Protein AF-A0A1D3DY23-F1 (afdb_monomer)

Radius of gyration: 21.34 Å; Cα contacts (8 Å, |Δi|>4): 358; chains: 1; bounding box: 50×42×58 Å

Sequence (241 aa):
MVPQDAPLAVELLPEDGAVVVSHAVRGGGRIYVASDESVLFAASGAPPHEAIEVFRSGRRTPPGQFRPRGGRAAATTAEELFALESLPRLEERLRALAVSMGHRKELMTARRGDQLIHLGDFETWHDVVPADGGYAVRVTDRGRTRVLGTATRVEDAARLFVVACDVPLHTDGLSEAGLRARIPAGVDVAESDGGVFVIEWTDGQQHHVTVQGDYRAYPFAASIGRSLDAMLSTRPGRRRR

Structure (mmCIF, N/CA/C/O backbone):
data_AF-A0A1D3DY23-F1
#
_entry.id   AF-A0A1D3DY23-F1
#
loop_
_atom_site.group_PDB
_atom_site.id
_atom_site.type_symbol
_atom_site.label_atom_id
_atom_site.label_alt_id
_atom_site.label_comp_id
_atom_site.label_asym_id
_atom_site.label_entity_id
_atom_site.label_seq_id
_atom_site.pdbx_PDB_ins_code
_atom_site.Cartn_x
_atom_site.Cartn_y
_atom_site.Cartn_z
_atom_site.occupancy
_atom_site.B_iso_or_equiv
_atom_site.auth_seq_id
_atom_site.auth_comp_id
_atom_site.auth_asym_id
_atom_site.auth_atom_id
_atom_site.pdbx_PDB_model_num
ATOM 1 N N . MET A 1 1 ? 18.899 12.690 -4.518 1.00 47.50 1 MET A N 1
ATOM 2 C CA . MET A 1 1 ? 17.749 13.032 -5.381 1.00 47.50 1 MET A CA 1
ATOM 3 C C . MET A 1 1 ? 18.247 12.974 -6.814 1.00 47.50 1 MET A C 1
ATOM 5 O O . MET A 1 1 ? 19.180 13.699 -7.123 1.00 47.50 1 MET A O 1
ATOM 9 N N . VAL A 1 2 ? 17.737 12.048 -7.624 1.00 47.75 2 VAL A N 1
ATOM 10 C CA . VAL A 1 2 ? 18.172 11.878 -9.019 1.00 47.75 2 VAL A CA 1
ATOM 11 C C . VAL A 1 2 ? 17.444 12.913 -9.896 1.00 47.75 2 VAL A C 1
ATOM 13 O O . VAL A 1 2 ? 16.240 13.098 -9.692 1.00 47.75 2 VAL A O 1
ATOM 16 N N . PRO A 1 3 ? 18.132 13.633 -10.803 1.00 52.69 3 PRO A N 1
ATOM 17 C CA . PRO A 1 3 ? 17.491 14.555 -11.742 1.00 52.69 3 PRO A CA 1
ATOM 18 C C . PRO A 1 3 ? 16.466 13.831 -12.623 1.00 52.69 3 PRO A C 1
ATOM 20 O O . PRO A 1 3 ? 16.697 12.697 -13.030 1.00 52.69 3 PRO A O 1
ATOM 23 N N . GLN A 1 4 ? 15.342 14.491 -12.912 1.00 52.97 4 GLN A N 1
ATOM 24 C CA . GLN A 1 4 ? 14.235 13.936 -13.707 1.00 52.97 4 GLN A CA 1
ATOM 25 C C . GLN A 1 4 ? 14.631 13.639 -15.164 1.00 52.97 4 GLN A C 1
ATOM 27 O O . GLN A 1 4 ? 14.019 12.785 -15.793 1.00 52.97 4 GLN A O 1
ATOM 32 N N . ASP A 1 5 ? 15.704 14.278 -15.631 1.00 59.56 5 ASP A N 1
ATOM 33 C CA . ASP A 1 5 ? 16.233 14.177 -16.992 1.00 59.56 5 ASP A CA 1
ATOM 34 C C . ASP A 1 5 ? 17.614 13.514 -17.004 1.00 59.56 5 ASP A C 1
ATOM 36 O O . ASP A 1 5 ? 18.492 13.871 -17.792 1.00 59.56 5 ASP A O 1
ATOM 40 N N . ALA A 1 6 ? 17.864 12.596 -16.066 1.00 64.56 6 ALA A N 1
ATOM 41 C CA . ALA A 1 6 ? 19.105 11.844 -16.103 1.00 64.56 6 ALA A CA 1
ATOM 42 C C . ALA A 1 6 ? 19.220 11.133 -17.465 1.00 64.56 6 ALA A C 1
ATOM 44 O O . ALA A 1 6 ? 18.254 10.508 -17.913 1.00 64.56 6 ALA A O 1
ATOM 45 N N . PRO A 1 7 ? 20.375 11.245 -18.138 1.00 78.00 7 PRO A N 1
ATOM 46 C CA . PRO A 1 7 ? 20.507 10.795 -19.510 1.00 78.00 7 PRO A CA 1
ATOM 47 C C . PRO A 1 7 ? 20.237 9.293 -19.606 1.00 78.00 7 PRO A C 1
ATOM 49 O O . PRO A 1 7 ? 20.765 8.489 -18.830 1.00 78.00 7 PRO A O 1
ATOM 52 N N . LEU A 1 8 ? 19.403 8.925 -20.574 1.00 85.44 8 LEU A N 1
ATOM 53 C CA . LEU A 1 8 ? 19.252 7.541 -20.989 1.00 85.44 8 LEU A CA 1
ATOM 54 C C . LEU A 1 8 ? 20.425 7.193 -21.900 1.00 85.44 8 LEU A C 1
ATOM 56 O O . LEU A 1 8 ? 20.719 7.919 -22.850 1.00 85.44 8 LEU A O 1
ATOM 60 N N . ALA A 1 9 ? 21.089 6.082 -21.611 1.00 89.25 9 ALA A N 1
ATOM 61 C CA . ALA A 1 9 ? 22.054 5.492 -22.522 1.00 89.25 9 ALA A CA 1
ATOM 62 C C . ALA A 1 9 ? 21.341 4.441 -23.374 1.00 89.25 9 ALA A C 1
ATOM 64 O O . ALA A 1 9 ? 20.611 3.600 -22.844 1.00 89.25 9 ALA A O 1
ATOM 65 N N . VAL A 1 10 ? 21.555 4.506 -24.687 1.00 92.69 10 VAL A N 1
ATOM 66 C CA . VAL A 1 10 ? 21.017 3.551 -25.658 1.00 92.69 10 VAL A CA 1
ATOM 67 C C . VAL A 1 10 ? 22.183 2.800 -26.288 1.00 92.69 10 VAL A C 1
ATOM 69 O O . VAL A 1 10 ? 23.108 3.420 -26.807 1.00 92.69 10 VAL A O 1
ATOM 72 N N . GLU A 1 11 ? 22.132 1.475 -26.240 1.00 95.12 11 GLU A N 1
ATOM 73 C CA . GLU A 1 11 ? 23.124 0.571 -26.820 1.00 95.12 11 GLU A CA 1
ATOM 74 C C . GLU A 1 11 ? 22.442 -0.345 -27.841 1.00 95.12 11 GLU A C 1
ATOM 76 O O . GLU A 1 11 ? 21.356 -0.871 -27.588 1.00 95.12 11 GLU A O 1
ATOM 81 N N . LEU A 1 12 ? 23.062 -0.521 -29.009 1.00 94.94 12 LEU A N 1
ATOM 82 C CA . LEU A 1 12 ? 22.572 -1.443 -30.031 1.00 94.94 12 LEU A CA 1
ATOM 83 C C . LEU A 1 12 ? 23.079 -2.857 -29.742 1.00 94.94 12 LEU A C 1
ATOM 85 O O . LEU A 1 12 ? 24.263 -3.043 -29.473 1.00 94.94 12 LEU A O 1
ATOM 89 N N . LEU A 1 13 ? 22.202 -3.848 -29.889 1.00 94.19 13 LEU A N 1
ATOM 90 C CA . LEU A 1 13 ? 22.534 -5.269 -29.830 1.00 94.19 13 LEU A CA 1
ATOM 91 C C . LEU A 1 13 ? 22.308 -5.893 -31.215 1.00 94.19 13 LEU A C 1
ATOM 93 O O . LEU A 1 13 ? 21.250 -6.477 -31.468 1.00 94.19 13 LEU A O 1
ATOM 97 N N . PRO A 1 14 ? 23.264 -5.738 -32.148 1.00 91.25 14 PRO A N 1
ATOM 98 C CA . PRO A 1 14 ? 23.083 -6.164 -33.534 1.00 91.25 14 PRO A CA 1
ATOM 99 C C . PRO A 1 14 ? 22.906 -7.680 -33.672 1.00 91.25 14 PRO A C 1
ATOM 101 O O . PRO A 1 14 ? 22.124 -8.116 -34.510 1.00 91.25 14 PRO A O 1
ATOM 104 N N . GLU A 1 15 ? 23.568 -8.475 -32.827 1.00 93.25 15 GLU A N 1
ATOM 105 C CA . GLU A 1 15 ? 23.424 -9.940 -32.809 1.00 93.25 15 GLU A CA 1
ATOM 106 C C . GLU A 1 15 ? 22.010 -10.394 -32.419 1.00 93.25 15 GLU A C 1
ATOM 108 O O . GLU A 1 15 ? 21.567 -11.466 -32.822 1.00 93.25 15 GLU A O 1
ATOM 113 N N . ASP A 1 16 ? 21.293 -9.562 -31.664 1.00 93.06 16 ASP A N 1
ATOM 114 C CA . ASP A 1 16 ? 19.975 -9.866 -31.108 1.00 93.06 16 ASP A CA 1
ATOM 115 C C . ASP A 1 16 ? 18.834 -9.139 -31.832 1.00 93.06 16 ASP A C 1
ATOM 117 O O . ASP A 1 16 ? 17.667 -9.309 -31.475 1.00 93.06 16 ASP A O 1
ATOM 121 N N . GLY A 1 17 ? 19.154 -8.291 -32.818 1.00 92.69 17 GLY A N 1
ATOM 122 C CA . GLY A 1 17 ? 18.174 -7.409 -33.456 1.00 92.69 17 GLY A CA 1
ATOM 123 C C . GLY A 1 17 ? 17.432 -6.540 -32.435 1.00 92.69 17 GLY A C 1
ATOM 124 O O . GLY A 1 17 ? 16.215 -6.373 -32.535 1.00 92.69 17 GLY A O 1
ATOM 125 N N . ALA A 1 18 ? 18.149 -6.048 -31.422 1.00 95.75 18 ALA A N 1
ATOM 126 C CA . ALA A 1 18 ? 17.568 -5.409 -30.248 1.00 95.75 18 ALA A CA 1
ATOM 127 C C . ALA A 1 18 ? 18.303 -4.121 -29.856 1.00 95.75 18 ALA A C 1
ATOM 129 O O . ALA A 1 18 ? 19.395 -3.815 -30.342 1.00 95.75 18 ALA A O 1
ATOM 130 N N . VAL A 1 19 ? 17.700 -3.368 -28.940 1.00 96.31 19 VAL A N 1
ATOM 131 C CA . VAL A 1 19 ? 18.319 -2.213 -28.282 1.00 96.31 19 VAL A CA 1
ATOM 132 C C . VAL A 1 19 ? 18.204 -2.340 -26.769 1.00 96.31 19 VAL A C 1
ATOM 134 O O . VAL A 1 19 ? 17.214 -2.863 -26.254 1.00 96.31 19 VAL A O 1
ATOM 137 N N . VAL A 1 20 ? 19.201 -1.835 -26.048 1.00 96.25 20 VAL A N 1
ATOM 138 C CA . VAL A 1 20 ? 19.153 -1.678 -24.592 1.00 96.25 20 VAL A CA 1
ATOM 139 C C . VAL A 1 20 ? 19.043 -0.207 -24.266 1.00 96.25 20 VAL A C 1
ATOM 141 O O . VAL A 1 20 ? 19.889 0.592 -24.655 1.00 96.25 20 VAL A O 1
ATOM 144 N N . VAL A 1 21 ? 18.022 0.144 -23.499 1.00 94.25 21 VAL A N 1
ATOM 145 C CA . VAL A 1 21 ? 17.877 1.462 -22.892 1.00 94.25 21 VAL A CA 1
ATOM 146 C C . VAL A 1 21 ? 18.209 1.324 -21.416 1.00 94.25 21 VAL A C 1
ATOM 148 O O . VAL A 1 21 ? 17.590 0.542 -20.698 1.00 94.25 21 VAL A O 1
ATOM 151 N N . SER A 1 22 ? 19.200 2.066 -20.945 1.00 91.94 22 SER A N 1
ATOM 152 C CA . SER A 1 22 ? 19.621 2.048 -19.548 1.00 91.94 22 SER A CA 1
ATOM 153 C C . SER A 1 22 ? 19.556 3.441 -18.949 1.00 91.94 22 SER A C 1
ATOM 155 O O . SER A 1 22 ? 19.842 4.446 -19.601 1.00 91.94 22 SER A O 1
ATOM 157 N N . HIS A 1 23 ? 19.156 3.503 -17.686 1.00 83.06 23 HIS A N 1
ATOM 158 C CA . HIS A 1 23 ? 19.127 4.759 -16.958 1.00 83.06 23 HIS A CA 1
ATOM 159 C C . HIS A 1 23 ? 20.496 4.971 -16.303 1.00 83.06 23 HIS A C 1
ATOM 161 O O . HIS A 1 23 ? 20.892 4.178 -15.447 1.00 83.06 23 HIS A O 1
ATOM 167 N N . ALA A 1 24 ? 21.224 6.029 -16.681 1.00 75.94 24 ALA A N 1
ATOM 168 C CA . ALA A 1 24 ? 22.610 6.266 -16.253 1.00 75.94 24 ALA A CA 1
ATOM 169 C C . ALA A 1 24 ? 22.718 6.799 -14.807 1.00 75.94 24 ALA A C 1
ATOM 171 O O . ALA A 1 24 ? 23.374 7.802 -14.528 1.00 75.94 24 ALA A O 1
ATOM 172 N N . VAL A 1 25 ? 22.028 6.153 -13.865 1.00 78.50 25 VAL A N 1
ATOM 173 C CA . VAL A 1 25 ? 22.008 6.516 -12.444 1.00 78.50 25 VAL A CA 1
ATOM 174 C C . VAL A 1 25 ? 22.151 5.268 -11.593 1.00 78.50 25 VAL A C 1
ATOM 176 O O . VAL A 1 25 ? 21.740 4.175 -11.979 1.00 78.50 25 VAL A O 1
ATOM 179 N N . ARG A 1 26 ? 22.709 5.425 -10.392 1.00 73.56 26 ARG A N 1
ATOM 180 C CA . ARG A 1 26 ? 22.781 4.332 -9.422 1.00 73.56 26 ARG A CA 1
ATOM 181 C C . ARG A 1 26 ? 21.365 3.844 -9.091 1.00 73.56 26 ARG A C 1
ATOM 183 O O . ARG A 1 26 ? 20.541 4.641 -8.654 1.00 73.56 26 ARG A O 1
ATOM 190 N N . GLY A 1 27 ? 21.112 2.549 -9.287 1.00 80.19 27 GLY A N 1
ATOM 191 C CA . GLY A 1 27 ? 19.781 1.943 -9.136 1.00 80.19 27 GLY A CA 1
ATOM 192 C C . GLY A 1 27 ? 18.928 1.952 -10.413 1.00 80.19 27 GLY A C 1
ATOM 193 O O . GLY A 1 27 ? 17.829 1.414 -10.418 1.00 80.19 27 GLY A O 1
ATOM 194 N N . GLY A 1 28 ? 19.422 2.531 -11.511 1.00 80.94 28 GLY A N 1
ATOM 195 C CA . GLY A 1 28 ? 18.754 2.502 -12.808 1.00 80.94 28 GLY A CA 1
ATOM 196 C C . GLY A 1 28 ? 18.773 1.106 -13.431 1.00 80.94 28 GLY A C 1
ATOM 197 O O . GLY A 1 28 ? 19.837 0.506 -13.582 1.00 80.94 28 GLY A O 1
ATOM 198 N N . GLY A 1 29 ? 17.596 0.579 -13.772 1.00 89.56 29 GLY A N 1
ATOM 199 C CA . GLY A 1 29 ? 17.462 -0.673 -14.517 1.00 89.56 29 GLY A CA 1
ATOM 200 C C . GLY A 1 29 ? 17.814 -0.531 -16.002 1.00 89.56 29 GLY A C 1
ATOM 201 O O . GLY A 1 29 ? 18.144 0.553 -16.496 1.00 89.56 29 GLY A O 1
ATOM 202 N N . ARG A 1 30 ? 17.722 -1.652 -16.718 1.00 93.81 30 ARG A N 1
ATOM 203 C CA . ARG A 1 30 ? 17.867 -1.746 -18.174 1.00 93.81 30 ARG A CA 1
ATOM 204 C C . ARG A 1 30 ? 16.576 -2.267 -18.786 1.00 93.81 30 ARG A C 1
ATOM 206 O O . ARG A 1 30 ? 15.895 -3.102 -18.196 1.00 93.81 30 ARG A O 1
ATOM 213 N N . ILE A 1 31 ? 16.264 -1.789 -19.976 1.00 95.88 31 ILE A N 1
ATOM 214 C CA . ILE A 1 31 ? 15.131 -2.221 -20.781 1.00 95.88 31 ILE A CA 1
ATOM 215 C C . ILE A 1 31 ? 15.697 -2.736 -22.098 1.00 95.88 31 ILE A C 1
ATOM 217 O O . ILE A 1 31 ? 16.292 -1.970 -22.847 1.00 95.88 31 ILE A O 1
ATOM 221 N N . TYR A 1 32 ? 15.523 -4.024 -22.366 1.00 96.50 32 TYR A N 1
ATOM 222 C CA . TYR A 1 32 ? 15.883 -4.652 -23.633 1.00 96.50 32 TYR A CA 1
ATOM 223 C C . TYR A 1 32 ? 14.642 -4.676 -24.515 1.00 96.50 32 TYR A C 1
ATOM 225 O O . TYR A 1 32 ? 13.613 -5.199 -24.089 1.00 96.50 32 TYR A O 1
ATOM 233 N N . VAL A 1 33 ? 14.730 -4.121 -25.719 1.00 96.44 33 VAL A N 1
ATOM 234 C CA . VAL A 1 33 ? 13.623 -4.036 -26.678 1.00 96.44 33 VAL A CA 1
ATOM 235 C C . VAL A 1 33 ? 14.027 -4.774 -27.945 1.00 96.44 33 VAL A C 1
ATOM 237 O O . VAL A 1 33 ? 15.029 -4.431 -28.571 1.00 96.44 33 VAL A O 1
ATOM 240 N N . ALA A 1 34 ? 13.266 -5.801 -28.299 1.00 95.75 34 ALA A N 1
ATOM 241 C CA . ALA A 1 34 ? 13.455 -6.563 -29.525 1.00 95.75 34 ALA A CA 1
ATOM 242 C C . ALA A 1 34 ? 12.812 -5.872 -30.735 1.00 95.75 34 ALA A C 1
ATOM 244 O O . ALA A 1 34 ? 11.976 -4.981 -30.591 1.00 95.75 34 ALA A O 1
ATOM 245 N N . SER A 1 35 ? 13.155 -6.335 -31.936 1.00 94.38 35 SER A N 1
ATOM 246 C CA . SER A 1 35 ? 12.541 -5.889 -33.193 1.00 94.38 35 SER A CA 1
ATOM 247 C C . SER A 1 35 ? 11.038 -6.177 -33.299 1.00 94.38 35 SER A C 1
ATOM 249 O O . SER A 1 35 ? 10.335 -5.456 -33.998 1.00 94.38 35 SER A O 1
ATOM 251 N N . ASP A 1 36 ? 10.537 -7.192 -32.589 1.00 92.94 36 ASP A N 1
ATOM 252 C CA . ASP A 1 36 ? 9.106 -7.514 -32.464 1.00 92.94 36 ASP A CA 1
ATOM 253 C C . ASP A 1 36 ? 8.391 -6.687 -31.376 1.00 92.94 36 ASP A C 1
ATOM 255 O O . ASP A 1 36 ? 7.276 -7.020 -30.974 1.00 92.94 36 ASP A O 1
ATOM 259 N N . GLU A 1 37 ? 9.054 -5.640 -30.870 1.00 91.88 37 GLU A N 1
ATOM 260 C CA . GLU A 1 37 ? 8.593 -4.742 -29.805 1.00 91.88 37 GLU A CA 1
ATOM 261 C C . GLU A 1 37 ? 8.342 -5.431 -28.455 1.00 91.88 37 GLU A C 1
ATOM 263 O O . GLU A 1 37 ? 7.812 -4.817 -27.524 1.00 91.88 37 GLU A O 1
ATOM 268 N N . SER A 1 38 ? 8.737 -6.698 -28.299 1.00 93.31 38 SER A N 1
ATOM 269 C CA . SER A 1 38 ? 8.720 -7.347 -26.995 1.00 93.31 38 SER A CA 1
ATOM 270 C C . SER A 1 38 ? 9.858 -6.827 -26.116 1.00 93.31 38 SER A C 1
ATOM 272 O O . SER A 1 38 ? 10.959 -6.516 -26.583 1.00 93.31 38 SER A O 1
ATOM 274 N N . VAL A 1 39 ? 9.584 -6.709 -24.817 1.00 96.00 39 VAL A N 1
ATOM 275 C CA . VAL A 1 39 ? 10.470 -6.011 -23.880 1.00 96.00 39 VAL A CA 1
ATOM 276 C C . VAL A 1 39 ? 10.827 -6.887 -22.690 1.00 96.00 39 VAL A C 1
ATOM 278 O O . VAL A 1 39 ? 9.972 -7.572 -22.130 1.00 96.00 39 VAL A O 1
ATOM 281 N N . LEU A 1 40 ? 12.079 -6.815 -22.245 1.00 95.00 40 LEU A N 1
ATOM 282 C CA . LEU A 1 40 ? 12.510 -7.308 -20.939 1.00 95.00 40 LEU A CA 1
ATOM 283 C C . LEU A 1 40 ? 13.007 -6.142 -20.085 1.00 95.00 40 LEU A C 1
ATOM 285 O O . LEU A 1 40 ? 13.905 -5.407 -20.491 1.00 95.00 40 LEU A O 1
ATOM 289 N N . PHE A 1 41 ? 12.482 -6.019 -18.868 1.00 94.38 41 PHE A N 1
ATOM 290 C CA . PHE A 1 41 ? 13.083 -5.175 -17.838 1.00 94.38 41 PHE A CA 1
ATOM 291 C C . PHE A 1 41 ? 14.064 -5.992 -16.994 1.00 94.38 41 PHE A C 1
ATOM 293 O O . PHE A 1 41 ? 13.711 -7.048 -16.468 1.00 94.38 41 PHE A O 1
ATOM 300 N N . ALA A 1 42 ? 15.276 -5.474 -16.823 1.00 92.06 42 ALA A N 1
ATOM 301 C CA . ALA A 1 42 ? 16.285 -6.009 -15.924 1.00 92.06 42 ALA A CA 1
ATOM 302 C C . ALA A 1 42 ? 16.593 -4.982 -14.827 1.00 92.06 42 ALA A C 1
ATOM 304 O O . ALA A 1 42 ? 17.034 -3.864 -15.105 1.00 92.06 42 ALA A O 1
ATOM 305 N N . ALA A 1 43 ? 16.374 -5.366 -13.569 1.00 87.38 43 ALA A N 1
ATOM 306 C CA . ALA A 1 43 ? 16.699 -4.525 -12.421 1.00 87.38 43 ALA A CA 1
ATOM 307 C C . ALA A 1 43 ? 18.204 -4.202 -12.376 1.00 87.38 43 ALA A C 1
ATOM 309 O O . ALA A 1 43 ? 19.031 -4.967 -12.869 1.00 87.38 43 ALA A O 1
ATOM 310 N N . SER A 1 44 ? 18.585 -3.096 -11.731 1.00 85.88 44 SER A N 1
ATOM 311 C CA . SER A 1 44 ? 19.982 -2.629 -11.705 1.00 85.88 44 SER A CA 1
ATOM 312 C C . SER A 1 44 ? 20.972 -3.624 -11.086 1.00 85.88 44 SER A C 1
ATOM 314 O O . SER A 1 44 ? 22.169 -3.538 -11.342 1.00 85.88 44 SER A O 1
ATOM 316 N N . GLY A 1 45 ? 20.482 -4.534 -10.237 1.00 84.88 45 GLY A N 1
ATOM 317 C CA . GLY A 1 45 ? 21.281 -5.593 -9.618 1.00 84.88 45 GLY A CA 1
ATOM 318 C C . GLY A 1 45 ? 21.522 -6.811 -10.513 1.00 84.88 45 GLY A C 1
ATOM 319 O O . GLY A 1 45 ? 22.366 -7.630 -10.169 1.00 84.88 45 GLY A O 1
ATOM 320 N N . ALA A 1 46 ? 20.810 -6.940 -11.638 1.00 87.25 46 ALA A N 1
ATOM 321 C CA . ALA A 1 46 ? 21.006 -8.041 -12.572 1.00 87.25 46 ALA A CA 1
ATOM 322 C C . ALA A 1 46 ? 22.286 -7.816 -13.405 1.00 87.25 46 ALA A C 1
ATOM 324 O O . ALA A 1 46 ? 22.429 -6.748 -14.028 1.00 87.25 46 ALA A O 1
ATOM 325 N N . PRO A 1 47 ? 23.213 -8.792 -13.452 1.00 89.69 47 PRO A N 1
ATOM 326 C CA . PRO A 1 47 ? 24.351 -8.747 -14.357 1.00 89.69 47 PRO A CA 1
ATOM 327 C C . PRO A 1 47 ? 23.886 -8.653 -15.822 1.00 89.69 47 PRO A C 1
ATOM 329 O O . PRO A 1 47 ? 22.958 -9.364 -16.213 1.00 89.69 47 PRO A O 1
ATOM 332 N N . PRO A 1 48 ? 24.520 -7.816 -16.668 1.00 90.00 48 PRO A N 1
ATOM 333 C CA . PRO A 1 48 ? 24.106 -7.655 -18.066 1.00 90.00 48 PRO A CA 1
ATOM 334 C C . PRO A 1 48 ? 24.075 -8.959 -18.873 1.00 90.00 48 PRO A C 1
ATOM 336 O O . PRO A 1 48 ? 23.184 -9.134 -19.700 1.00 90.00 48 PRO A O 1
ATOM 339 N N . HIS A 1 49 ? 25.021 -9.871 -18.619 1.00 92.38 49 HIS A N 1
ATOM 340 C CA . HIS A 1 49 ? 25.116 -11.153 -19.322 1.00 92.38 49 HIS A CA 1
ATOM 341 C C . HIS A 1 49 ? 23.961 -12.109 -18.962 1.00 92.38 49 HIS A C 1
ATOM 343 O O . HIS A 1 49 ? 23.422 -12.777 -19.833 1.00 92.38 49 HIS A O 1
ATOM 349 N N . GLU A 1 50 ? 23.497 -12.116 -17.710 1.00 93.62 50 GLU A N 1
ATOM 350 C CA . GLU A 1 50 ? 22.320 -12.905 -17.321 1.00 93.62 50 GLU A CA 1
ATOM 351 C C . GLU A 1 50 ? 21.035 -12.318 -17.921 1.00 93.62 50 GLU A C 1
ATOM 353 O O . GLU A 1 50 ? 20.160 -13.038 -18.403 1.00 93.62 50 GLU A O 1
ATOM 358 N N . ALA A 1 51 ? 20.916 -10.987 -17.927 1.00 93.00 51 ALA A N 1
ATOM 359 C CA . ALA A 1 51 ? 19.756 -10.309 -18.492 1.00 93.00 51 ALA A CA 1
ATOM 360 C C . ALA A 1 51 ? 19.615 -10.563 -20.002 1.00 93.00 51 ALA A C 1
ATOM 362 O O . ALA A 1 51 ? 18.499 -10.788 -20.476 1.00 93.00 51 ALA A O 1
ATOM 363 N N . ILE A 1 52 ? 20.726 -10.581 -20.751 1.00 94.44 52 ILE A N 1
ATOM 364 C CA . ILE A 1 52 ? 20.688 -10.890 -22.186 1.00 94.44 52 ILE A CA 1
ATOM 365 C C . ILE A 1 52 ? 20.355 -12.364 -22.453 1.00 94.44 52 ILE A C 1
ATOM 367 O O . ILE A 1 52 ? 19.611 -12.653 -23.385 1.00 94.44 52 IL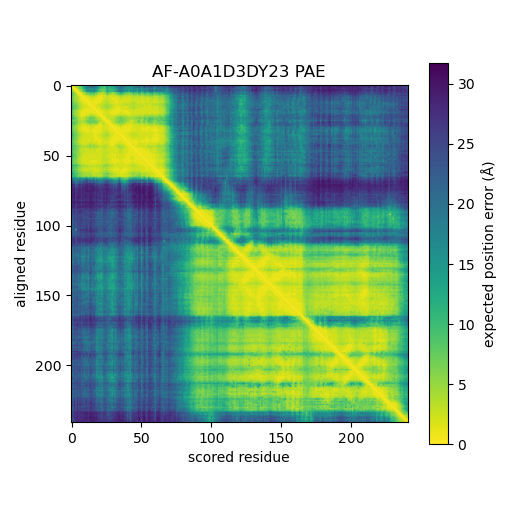E A O 1
ATOM 371 N N . GLU A 1 53 ? 20.801 -13.305 -21.616 1.00 94.19 53 GLU A N 1
ATOM 372 C CA . GLU A 1 53 ? 20.392 -14.713 -21.733 1.00 94.19 53 GLU A CA 1
ATOM 373 C C . GLU A 1 53 ? 18.886 -14.890 -21.500 1.00 94.19 53 GLU A C 1
ATOM 375 O O . GLU A 1 53 ? 18.201 -15.565 -22.274 1.00 94.19 53 GLU A O 1
ATOM 380 N N . VAL A 1 54 ? 18.331 -14.218 -20.486 1.00 91.44 54 VAL A N 1
ATOM 381 C CA . VAL A 1 54 ? 16.879 -14.204 -20.245 1.00 91.44 54 VAL A CA 1
ATOM 382 C C . VAL A 1 54 ? 16.137 -13.592 -21.431 1.00 91.44 54 VAL A C 1
ATOM 384 O O . VAL A 1 54 ? 15.109 -14.127 -21.848 1.00 91.44 54 VAL A O 1
ATOM 387 N N . PHE A 1 55 ? 16.661 -12.513 -22.008 1.00 94.25 55 PHE A N 1
ATOM 388 C CA . PHE A 1 55 ? 16.083 -11.892 -23.196 1.00 94.25 55 PHE A CA 1
ATOM 389 C C . PHE A 1 55 ? 16.064 -12.859 -24.390 1.00 94.25 55 PHE A C 1
ATOM 391 O O . PHE A 1 55 ? 15.009 -13.064 -24.995 1.00 94.25 55 PHE A O 1
ATOM 398 N N . ARG A 1 56 ? 17.193 -13.527 -24.661 1.00 94.62 56 ARG A N 1
ATOM 399 C CA . ARG A 1 56 ? 17.356 -14.534 -25.726 1.00 94.62 56 ARG A CA 1
ATOM 400 C C . ARG A 1 56 ? 16.476 -15.767 -25.525 1.00 94.62 56 ARG A C 1
ATOM 402 O O . ARG A 1 56 ? 16.057 -16.381 -26.500 1.00 94.62 56 ARG A O 1
ATOM 409 N N . SER A 1 57 ? 16.129 -16.102 -24.281 1.00 91.69 57 SER A N 1
ATOM 410 C CA . SER A 1 57 ? 15.219 -17.217 -23.975 1.00 91.69 57 SER A CA 1
ATOM 411 C C . SER A 1 57 ? 13.759 -16.972 -24.390 1.00 91.69 57 SER A C 1
ATOM 413 O O . SER A 1 57 ? 12.924 -17.865 -24.261 1.00 91.69 57 SER A O 1
ATOM 415 N N . GLY A 1 58 ? 13.416 -15.760 -24.843 1.00 89.12 58 GLY A N 1
ATOM 416 C CA . GLY A 1 58 ? 12.050 -15.399 -25.224 1.00 89.12 58 GLY A CA 1
ATOM 417 C C . GLY A 1 58 ? 11.145 -15.040 -24.043 1.00 89.12 58 GLY A C 1
ATOM 418 O O . GLY A 1 58 ? 9.975 -14.721 -24.251 1.00 89.12 58 GLY A O 1
ATOM 419 N N . ARG A 1 59 ? 11.673 -15.014 -22.811 1.00 88.06 59 ARG A N 1
ATOM 420 C CA . ARG A 1 59 ? 10.982 -14.520 -21.607 1.00 88.06 59 ARG A CA 1
ATOM 421 C C . ARG A 1 59 ? 10.854 -12.991 -21.614 1.00 88.06 59 ARG A C 1
ATOM 423 O O . ARG A 1 59 ? 11.407 -12.298 -20.761 1.00 88.06 59 ARG A O 1
ATOM 430 N N . ARG A 1 60 ? 10.131 -12.474 -22.601 1.00 94.06 60 ARG A N 1
ATOM 431 C CA . ARG A 1 60 ? 9.885 -11.051 -22.853 1.00 94.06 60 ARG A CA 1
ATOM 432 C C . ARG A 1 60 ? 8.386 -10.777 -22.742 1.00 94.06 60 ARG A C 1
ATOM 434 O O . ARG A 1 60 ? 7.566 -11.662 -22.978 1.00 94.06 60 ARG A O 1
ATOM 441 N N . THR A 1 61 ? 8.024 -9.548 -22.407 1.00 89.38 61 THR A N 1
ATOM 442 C CA . THR A 1 61 ? 6.638 -9.076 -22.430 1.00 89.38 61 THR A CA 1
ATOM 443 C C . THR A 1 61 ? 6.290 -8.664 -23.864 1.00 89.38 61 THR A C 1
ATOM 445 O O . THR A 1 61 ? 6.922 -7.738 -24.372 1.00 89.38 61 THR A O 1
ATOM 448 N N . PRO A 1 62 ? 5.337 -9.326 -24.547 1.00 90.00 62 PRO A N 1
ATOM 449 C CA . PRO A 1 62 ? 4.964 -8.988 -25.920 1.00 90.00 62 PRO A CA 1
ATOM 450 C C . PRO A 1 62 ? 4.210 -7.651 -25.995 1.00 90.00 62 PRO A C 1
ATOM 452 O O . PRO A 1 62 ? 3.545 -7.272 -25.024 1.00 90.00 62 PRO A O 1
ATOM 455 N N . PRO A 1 63 ? 4.218 -6.970 -27.157 1.00 84.38 63 PRO A N 1
ATOM 456 C CA . PRO A 1 63 ? 3.654 -5.631 -27.293 1.00 84.38 63 PRO A CA 1
ATOM 457 C C . PRO A 1 63 ? 2.168 -5.544 -26.926 1.00 84.38 63 PRO A C 1
ATOM 459 O O . PRO A 1 63 ? 1.739 -4.599 -26.270 1.00 84.38 63 PRO A O 1
ATOM 462 N N . GLY A 1 64 ? 1.385 -6.580 -27.249 1.00 76.81 64 GLY A N 1
ATOM 463 C CA . GLY A 1 64 ? -0.043 -6.657 -26.910 1.00 76.81 64 GLY A CA 1
ATOM 464 C C . GLY A 1 64 ? -0.355 -6.723 -25.408 1.00 76.81 64 GLY A C 1
ATOM 465 O O . GLY A 1 64 ? -1.512 -6.573 -25.020 1.00 76.81 64 GLY A O 1
ATOM 466 N N . GLN A 1 65 ? 0.649 -6.940 -24.549 1.00 80.62 65 GLN A N 1
ATOM 467 C CA . GLN A 1 65 ? 0.492 -6.844 -23.095 1.00 80.62 65 GLN A CA 1
ATOM 468 C C . GLN A 1 65 ? 0.734 -5.423 -22.565 1.00 80.62 65 GLN A C 1
ATOM 470 O O . GLN A 1 65 ? 0.334 -5.129 -21.433 1.00 80.62 65 GLN A O 1
ATOM 475 N N . PHE A 1 66 ? 1.319 -4.520 -23.362 1.00 76.62 66 PHE A N 1
ATOM 476 C CA . PHE A 1 66 ? 1.378 -3.102 -23.021 1.00 76.62 66 PHE A CA 1
ATOM 477 C C . PHE A 1 66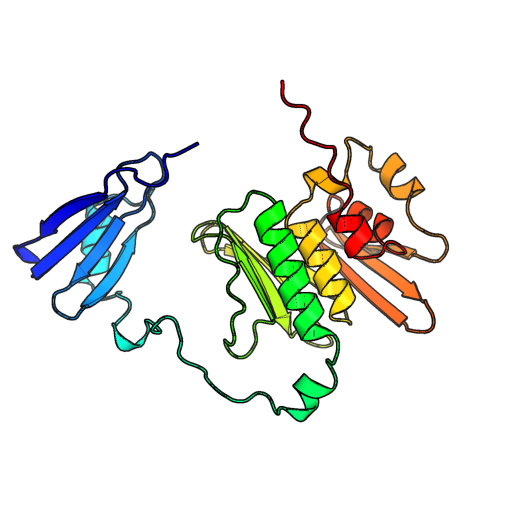 ? 0.039 -2.450 -23.360 1.00 76.62 66 PHE A C 1
ATOM 479 O O . PHE A 1 66 ? -0.451 -2.517 -24.485 1.00 76.62 66 PHE A O 1
ATOM 486 N N . ARG A 1 67 ? -0.583 -1.801 -22.374 1.00 64.75 67 ARG A N 1
ATOM 487 C CA . ARG A 1 67 ? -1.786 -1.005 -22.626 1.00 64.75 67 ARG A CA 1
ATOM 488 C C . ARG A 1 67 ? -1.376 0.403 -23.054 1.00 64.75 67 ARG A C 1
ATOM 490 O O . ARG A 1 67 ? -0.601 1.032 -22.329 1.00 64.75 67 ARG A O 1
ATOM 497 N N . PRO A 1 68 ? -1.935 0.947 -24.151 1.00 49.66 68 PRO A N 1
ATOM 498 C CA . PRO A 1 68 ? -1.839 2.372 -24.426 1.00 49.66 68 PRO A CA 1
ATOM 499 C C . PRO A 1 68 ? -2.374 3.147 -23.220 1.00 49.66 68 PRO A C 1
ATOM 501 O O . PRO A 1 68 ? -3.409 2.772 -22.652 1.00 49.66 68 PRO A O 1
ATOM 504 N N . ARG A 1 69 ? -1.703 4.237 -22.828 1.00 40.53 69 ARG A N 1
ATOM 505 C CA . ARG A 1 69 ? -2.266 5.203 -21.872 1.00 40.53 69 ARG A CA 1
ATOM 506 C C . ARG A 1 69 ? -3.622 5.674 -22.428 1.00 40.53 69 ARG A C 1
ATOM 508 O O . ARG A 1 69 ? -3.652 6.480 -23.349 1.00 40.53 69 ARG A O 1
ATOM 515 N N . GLY A 1 70 ? -4.730 5.133 -21.903 1.00 38.94 70 GLY A N 1
ATOM 516 C CA . GLY A 1 70 ? -6.100 5.543 -22.257 1.00 38.94 70 GLY A CA 1
ATOM 517 C C . GLY A 1 70 ? -7.142 4.446 -22.549 1.00 38.94 70 GLY A C 1
ATOM 518 O O . GLY A 1 70 ? -8.312 4.778 -22.715 1.00 38.94 70 GLY A O 1
ATOM 519 N N . GLY A 1 71 ? -6.799 3.153 -22.592 1.00 34.41 71 GLY A N 1
ATOM 520 C CA . GLY A 1 71 ? -7.765 2.094 -22.950 1.00 34.41 71 GLY A CA 1
ATOM 521 C C . GLY A 1 71 ? -8.637 1.581 -21.790 1.00 34.41 71 GLY A C 1
ATOM 522 O O . GLY A 1 71 ? -8.175 0.791 -20.968 1.00 34.41 71 GLY A O 1
ATOM 523 N N . ARG A 1 72 ? -9.913 1.992 -21.741 1.00 39.66 72 ARG A N 1
ATOM 524 C CA . ARG A 1 72 ? -10.961 1.518 -20.810 1.00 39.66 72 ARG A CA 1
ATOM 525 C C . ARG A 1 72 ? -11.380 0.072 -21.122 1.00 39.66 72 ARG A C 1
ATOM 527 O O . ARG A 1 72 ? -11.872 -0.189 -22.211 1.00 39.66 72 ARG A O 1
ATOM 534 N N . ALA A 1 73 ? -11.292 -0.823 -20.136 1.00 34.03 73 ALA A N 1
ATOM 535 C CA . ALA A 1 73 ? -12.015 -2.099 -20.127 1.00 34.03 73 ALA A CA 1
ATOM 536 C C . ALA A 1 73 ? -13.208 -2.024 -19.148 1.00 34.03 73 ALA A C 1
ATOM 538 O O . ALA A 1 73 ? -13.091 -1.435 -18.071 1.00 34.03 73 ALA A O 1
ATOM 539 N N . ALA A 1 74 ? -14.350 -2.578 -19.559 1.00 36.53 74 ALA A N 1
ATOM 540 C CA . ALA A 1 74 ? -15.546 -2.874 -18.759 1.00 36.53 74 ALA A CA 1
ATOM 541 C C . ALA A 1 74 ? -15.601 -4.409 -18.548 1.00 36.53 74 ALA A C 1
ATOM 543 O O . ALA A 1 74 ? -15.009 -5.123 -19.350 1.00 36.53 74 ALA A O 1
ATOM 544 N N . ALA A 1 75 ? -16.241 -5.005 -17.543 1.00 34.09 75 ALA A N 1
ATOM 545 C CA . ALA A 1 75 ? -17.150 -4.507 -16.521 1.00 34.09 75 ALA A CA 1
ATOM 546 C C . ALA A 1 75 ? -16.982 -5.350 -15.239 1.00 34.09 75 ALA A C 1
ATOM 548 O O . ALA A 1 75 ? -17.056 -6.572 -15.299 1.00 34.09 75 ALA A O 1
ATOM 549 N N . THR A 1 76 ? -16.825 -4.692 -14.094 1.00 38.03 76 THR A N 1
ATOM 550 C CA . THR A 1 76 ? -17.576 -5.072 -12.889 1.00 38.03 76 THR A CA 1
ATOM 551 C C . THR A 1 76 ? -18.918 -4.359 -13.044 1.00 38.03 76 THR A C 1
ATOM 553 O O . THR A 1 76 ? -18.944 -3.234 -13.560 1.00 38.03 76 THR A O 1
ATOM 556 N N . THR A 1 77 ? -20.034 -5.010 -12.734 1.00 42.06 77 THR A N 1
ATOM 557 C CA . THR A 1 77 ? -21.372 -4.452 -12.958 1.00 42.06 77 THR A CA 1
ATOM 558 C C . THR A 1 77 ? -21.473 -3.059 -12.349 1.00 42.06 77 THR A C 1
ATOM 560 O O . THR A 1 77 ? -21.157 -2.844 -11.181 1.00 42.06 77 THR A O 1
ATOM 563 N N . ALA A 1 78 ? -21.856 -2.087 -13.182 1.00 38.84 78 ALA A N 1
ATOM 564 C CA . ALA A 1 78 ? -21.863 -0.681 -12.812 1.00 38.84 78 ALA A CA 1
ATOM 565 C C . ALA A 1 78 ? -22.727 -0.429 -11.568 1.00 38.84 78 ALA A C 1
ATOM 567 O O . ALA A 1 78 ? -22.372 0.444 -10.802 1.00 38.84 78 ALA A O 1
ATOM 568 N N . GLU A 1 79 ? -23.769 -1.222 -11.303 1.00 34.75 79 GLU A N 1
ATOM 569 C CA . GLU A 1 79 ? -24.606 -1.105 -10.098 1.00 34.75 79 GLU A CA 1
ATOM 570 C C . GLU A 1 79 ? -23.872 -1.416 -8.777 1.00 34.75 79 GLU A C 1
ATOM 572 O O . GLU A 1 79 ? -24.108 -0.722 -7.792 1.00 34.75 79 GLU A O 1
ATOM 577 N N . GLU A 1 80 ? -22.909 -2.345 -8.745 1.00 41.81 80 GLU A N 1
ATOM 578 C CA . GLU A 1 80 ? -22.081 -2.608 -7.547 1.00 41.81 80 GLU A CA 1
ATOM 579 C C . GLU A 1 80 ? -20.978 -1.550 -7.367 1.00 41.81 80 GLU A C 1
ATOM 581 O O . GLU A 1 80 ? -20.590 -1.222 -6.248 1.00 41.81 80 GLU A O 1
ATOM 586 N N . LEU A 1 81 ? -20.521 -0.948 -8.473 1.00 37.59 81 LEU A N 1
ATOM 587 C CA . LEU A 1 81 ? -19.632 0.221 -8.483 1.00 37.59 81 LEU A CA 1
ATOM 588 C C . LEU A 1 81 ? -20.373 1.551 -8.239 1.00 37.59 81 LEU A C 1
ATOM 590 O O . LEU A 1 81 ? -19.729 2.539 -7.897 1.00 37.59 81 LEU A O 1
ATOM 594 N N . PHE A 1 82 ? -21.698 1.599 -8.414 1.00 36.28 82 PHE A N 1
ATOM 595 C CA . PHE A 1 82 ? -22.540 2.784 -8.197 1.00 36.28 82 PHE A CA 1
ATOM 596 C C . PHE A 1 82 ? -23.084 2.862 -6.767 1.00 36.28 82 PHE A C 1
ATOM 598 O O . PHE A 1 82 ? -23.313 3.965 -6.287 1.00 36.28 82 PHE A O 1
ATOM 605 N N . ALA A 1 83 ? -23.175 1.745 -6.034 1.00 43.50 83 ALA A N 1
ATOM 606 C CA . ALA A 1 83 ? -23.370 1.765 -4.577 1.00 43.50 83 ALA A CA 1
ATOM 607 C C . ALA A 1 83 ? -22.150 2.342 -3.810 1.00 43.50 83 ALA A C 1
ATOM 609 O O . ALA A 1 83 ? -22.207 2.566 -2.603 1.00 43.50 83 ALA A O 1
ATOM 610 N N . LEU A 1 84 ? -21.059 2.635 -4.528 1.00 41.25 84 LEU A N 1
ATOM 611 C CA . LEU A 1 84 ? -19.862 3.351 -4.088 1.00 41.25 84 LEU A CA 1
ATOM 612 C C . LEU A 1 84 ? -19.904 4.832 -4.524 1.00 41.25 84 LEU A C 1
ATOM 614 O O . LEU A 1 84 ? -18.958 5.342 -5.132 1.00 41.25 84 LEU A O 1
ATOM 618 N N . GLU A 1 85 ? -20.966 5.569 -4.185 1.00 38.62 85 GLU A N 1
ATOM 619 C CA . GLU A 1 85 ? -21.067 7.027 -4.427 1.00 38.62 85 GLU A CA 1
ATOM 620 C C . GLU A 1 85 ? -19.914 7.852 -3.785 1.00 38.62 85 GLU A C 1
ATOM 622 O O . GLU A 1 85 ? -19.781 9.056 -4.008 1.00 38.62 85 GLU A O 1
ATOM 627 N N . SER A 1 86 ? -19.017 7.213 -3.024 1.00 49.88 86 SER A N 1
ATOM 628 C CA . SER A 1 86 ? -17.826 7.788 -2.391 1.00 49.88 86 SER A CA 1
ATOM 629 C C . SER A 1 86 ? -16.496 7.553 -3.139 1.00 49.88 86 SER A C 1
ATOM 631 O O . SER A 1 86 ? -15.499 8.200 -2.799 1.00 49.88 86 SER A O 1
ATOM 633 N N . LEU A 1 87 ? -16.434 6.689 -4.164 1.00 45.34 87 LEU A N 1
ATOM 634 C CA . LEU A 1 87 ? -15.171 6.318 -4.832 1.00 45.34 87 LEU A CA 1
ATOM 635 C C . LEU A 1 87 ? -14.481 7.428 -5.638 1.00 45.34 87 LEU A C 1
ATOM 637 O O . LEU A 1 87 ? -13.256 7.508 -5.548 1.00 45.34 87 LEU A O 1
ATOM 641 N N . PRO A 1 88 ? -15.182 8.318 -6.370 1.00 50.72 88 PRO A N 1
ATOM 642 C CA . PRO A 1 88 ? -14.523 9.434 -7.051 1.00 50.72 88 PRO A CA 1
ATOM 643 C C . PRO A 1 88 ? -13.752 10.320 -6.064 1.00 50.72 88 PRO A C 1
ATOM 645 O O . PRO A 1 88 ? -12.642 10.759 -6.357 1.00 50.72 88 PRO A O 1
ATOM 648 N N . ARG A 1 89 ? -14.290 10.491 -4.845 1.00 56.41 89 ARG A N 1
ATOM 649 C CA . ARG A 1 89 ? -13.606 11.192 -3.753 1.00 56.41 89 ARG A CA 1
ATOM 650 C C . ARG A 1 89 ? -12.456 10.369 -3.188 1.00 56.41 89 ARG A C 1
ATOM 652 O O . ARG A 1 89 ? -11.424 10.948 -2.884 1.00 56.41 89 ARG A O 1
ATOM 659 N N . LEU A 1 90 ? -12.599 9.052 -3.023 1.00 57.97 90 LEU A N 1
ATOM 660 C CA . LEU A 1 90 ? -11.512 8.206 -2.519 1.00 57.97 90 LEU A CA 1
ATOM 661 C C . LEU A 1 90 ? -10.324 8.173 -3.491 1.00 57.97 90 LEU A C 1
ATOM 663 O O . LEU A 1 90 ? -9.192 8.356 -3.063 1.00 57.97 90 LEU A O 1
ATOM 667 N N . GLU A 1 91 ? -10.569 8.018 -4.790 1.00 58.81 91 GLU A N 1
ATOM 668 C CA . GLU A 1 91 ? -9.536 8.075 -5.828 1.00 58.81 91 GLU A CA 1
ATOM 669 C C . GLU A 1 91 ? -8.839 9.443 -5.858 1.00 58.81 91 GLU A C 1
ATOM 671 O O . GLU A 1 91 ? -7.610 9.506 -5.842 1.00 58.81 91 GLU A O 1
ATOM 676 N N . GLU A 1 92 ? -9.597 10.541 -5.849 1.00 58.91 92 GLU A N 1
ATOM 677 C CA . GLU A 1 92 ? -9.044 11.899 -5.806 1.00 58.91 92 GLU A CA 1
ATOM 678 C C . GLU A 1 92 ? -8.240 12.152 -4.517 1.00 58.91 92 GLU A C 1
ATOM 680 O O . GLU A 1 92 ? -7.147 12.719 -4.558 1.00 58.91 92 GLU A O 1
ATOM 685 N N . ARG A 1 93 ? -8.714 11.640 -3.375 1.00 61.09 93 ARG A N 1
ATOM 686 C CA . ARG A 1 93 ? -8.022 11.708 -2.077 1.00 61.09 93 ARG A CA 1
ATOM 687 C C . ARG A 1 93 ? -6.751 10.868 -2.043 1.00 61.09 93 ARG A C 1
ATOM 689 O O . ARG A 1 93 ? -5.750 11.312 -1.492 1.00 61.09 93 ARG A O 1
ATOM 696 N N . LEU A 1 94 ? -6.753 9.685 -2.650 1.00 62.34 94 LEU A N 1
ATOM 697 C CA . LEU A 1 94 ? -5.566 8.836 -2.768 1.00 62.34 94 LEU A CA 1
ATOM 698 C C . LEU A 1 94 ? -4.558 9.417 -3.761 1.00 62.34 94 LEU A C 1
ATOM 700 O O . LEU A 1 94 ? -3.356 9.327 -3.517 1.00 62.34 94 LEU A O 1
ATOM 704 N N . ARG A 1 95 ? -5.018 10.089 -4.828 1.00 59.69 95 ARG A N 1
ATOM 705 C CA . ARG A 1 95 ? -4.160 10.916 -5.698 1.00 59.69 95 ARG A CA 1
ATOM 706 C C . ARG A 1 95 ? -3.526 12.044 -4.900 1.00 59.69 95 ARG A C 1
ATOM 708 O O . ARG A 1 95 ? -2.311 12.211 -4.968 1.00 59.69 95 ARG A O 1
ATOM 715 N N . ALA A 1 96 ? -4.315 12.775 -4.114 1.00 58.19 96 ALA A N 1
ATOM 716 C CA . ALA A 1 96 ? -3.809 13.835 -3.251 1.00 58.19 96 ALA A CA 1
ATOM 717 C C . ALA A 1 96 ? -2.797 13.293 -2.228 1.00 58.19 96 ALA A C 1
ATOM 719 O O . ALA A 1 96 ? -1.728 13.880 -2.071 1.00 58.19 96 ALA A O 1
ATOM 720 N N . LEU A 1 97 ? -3.067 12.140 -1.604 1.00 57.34 97 LEU A N 1
ATOM 721 C CA . LEU A 1 97 ? -2.140 11.452 -0.703 1.00 57.34 97 LEU A CA 1
ATOM 722 C C . LEU A 1 97 ? -0.835 11.083 -1.422 1.00 57.34 97 LEU A C 1
ATOM 724 O O . LEU A 1 97 ? 0.234 11.457 -0.942 1.00 57.34 97 LEU A O 1
ATOM 728 N N . ALA A 1 98 ? -0.907 10.420 -2.577 1.00 60.03 98 ALA A N 1
ATOM 729 C CA . ALA A 1 98 ? 0.254 10.017 -3.372 1.00 60.03 98 ALA A CA 1
ATOM 730 C C . ALA A 1 98 ? 1.134 11.216 -3.757 1.00 60.03 98 ALA A C 1
ATOM 732 O O . ALA A 1 98 ? 2.340 11.205 -3.505 1.00 60.03 98 ALA A O 1
ATOM 733 N N . VAL A 1 99 ? 0.515 12.284 -4.278 1.00 59.12 99 VAL A N 1
ATOM 734 C CA . VAL A 1 99 ? 1.186 13.555 -4.599 1.00 59.12 99 VAL A CA 1
ATOM 735 C C . VAL A 1 99 ? 1.814 14.158 -3.352 1.00 59.12 99 VAL A C 1
ATOM 737 O O . VAL A 1 99 ? 2.956 14.622 -3.381 1.00 59.12 99 VAL A O 1
ATOM 740 N N . SER A 1 100 ? 1.080 14.139 -2.239 1.00 53.44 100 SER A N 1
ATOM 741 C CA . SER A 1 100 ? 1.567 14.691 -0.994 1.00 53.44 100 SER A CA 1
ATOM 742 C C . SER A 1 100 ? 2.825 13.935 -0.554 1.00 53.44 100 SER A C 1
ATOM 744 O O . SER A 1 100 ? 3.814 14.606 -0.272 1.00 53.44 100 SER A O 1
ATOM 746 N N . MET A 1 101 ? 2.839 12.595 -0.500 1.00 56.03 101 MET A N 1
ATOM 747 C CA . MET A 1 101 ? 3.910 11.775 0.107 1.00 56.03 101 MET A CA 1
ATOM 748 C C . MET A 1 101 ? 5.290 11.936 -0.560 1.00 56.03 101 MET A C 1
ATOM 750 O O . MET A 1 101 ? 6.243 11.240 -0.224 1.00 56.03 101 MET A O 1
ATOM 754 N N . GLY A 1 102 ? 5.440 12.850 -1.525 1.00 50.12 102 GLY A N 1
ATOM 755 C CA . GLY A 1 102 ? 6.681 13.076 -2.259 1.00 50.12 102 GLY A CA 1
ATOM 756 C C . GLY A 1 102 ? 7.024 11.903 -3.170 1.00 50.12 102 GLY A C 1
ATOM 757 O O . GLY A 1 102 ? 8.045 11.926 -3.862 1.00 50.12 102 GLY A O 1
ATOM 758 N N . HIS A 1 103 ? 6.154 10.896 -3.204 1.00 51.34 103 HIS A N 1
ATOM 759 C CA . HIS A 1 103 ? 6.133 9.871 -4.208 1.00 51.34 103 HIS A CA 1
ATOM 760 C C . HIS A 1 103 ? 5.780 10.552 -5.530 1.00 51.34 103 HIS A C 1
ATOM 762 O O . HIS A 1 103 ? 4.619 10.762 -5.857 1.00 51.34 103 HIS A O 1
ATOM 768 N N . ARG A 1 104 ? 6.795 10.839 -6.354 1.00 47.91 104 ARG A N 1
ATOM 769 C CA . ARG A 1 104 ? 6.612 11.040 -7.807 1.00 47.91 104 ARG A CA 1
ATOM 770 C C . ARG A 1 104 ? 6.221 9.725 -8.509 1.00 47.91 104 ARG A C 1
ATOM 772 O O . ARG A 1 104 ? 6.599 9.497 -9.651 1.00 47.91 104 ARG A O 1
ATOM 779 N N . LYS A 1 105 ? 5.574 8.818 -7.781 1.00 52.59 105 LYS A N 1
ATOM 780 C CA . LYS A 1 105 ? 5.224 7.470 -8.203 1.00 52.59 105 LYS A CA 1
ATOM 781 C C . LYS A 1 105 ? 3.828 7.531 -8.802 1.00 52.59 105 LYS A C 1
ATOM 783 O O . LYS A 1 105 ? 2.970 8.256 -8.298 1.00 52.59 105 LYS A O 1
ATOM 788 N N . GLU A 1 106 ? 3.622 6.834 -9.909 1.00 52.84 106 GLU A N 1
ATOM 789 C CA . GLU A 1 106 ? 2.346 6.852 -10.612 1.00 52.84 106 GLU A CA 1
ATOM 790 C C . GLU A 1 106 ? 1.264 6.245 -9.714 1.00 52.84 106 GLU A C 1
ATOM 792 O O . GLU A 1 106 ? 1.295 5.054 -9.413 1.00 52.84 106 GLU A O 1
ATOM 797 N N . LEU A 1 107 ? 0.281 7.048 -9.288 1.00 52.59 107 LEU A N 1
ATOM 798 C CA . LEU A 1 107 ? -0.980 6.464 -8.851 1.00 52.59 107 LEU A CA 1
ATOM 799 C C . LEU A 1 107 ? -1.675 5.933 -10.103 1.00 52.59 107 LEU A C 1
ATOM 801 O O . LEU A 1 107 ? -2.312 6.683 -10.853 1.00 52.59 107 LEU A O 1
ATOM 805 N N . MET A 1 108 ? -1.543 4.633 -10.325 1.00 52.62 108 MET A N 1
ATOM 806 C CA . MET A 1 108 ? -2.373 3.936 -11.285 1.00 52.62 108 MET A CA 1
ATOM 807 C C . MET A 1 108 ? -3.654 3.542 -10.562 1.00 52.62 108 MET A C 1
ATOM 809 O O . MET A 1 108 ? -3.670 2.604 -9.772 1.00 52.62 108 MET A O 1
ATOM 813 N N . THR A 1 109 ? -4.756 4.237 -10.829 1.00 50.44 109 THR A N 1
ATOM 814 C CA . THR A 1 109 ? -6.069 3.666 -10.526 1.00 50.44 109 THR A CA 1
ATOM 815 C C . THR A 1 109 ? -6.320 2.558 -11.530 1.00 50.44 109 THR A C 1
ATOM 817 O O . THR A 1 109 ? -6.769 2.751 -12.661 1.00 50.44 109 THR A O 1
ATOM 820 N N . ALA A 1 110 ? -5.857 1.370 -11.162 1.00 46.47 110 ALA A N 1
ATOM 821 C CA . ALA A 1 110 ? -5.901 0.221 -12.028 1.00 46.47 110 ALA A CA 1
ATOM 822 C C . ALA A 1 110 ? -7.353 -0.257 -12.139 1.00 46.47 110 ALA A C 1
ATOM 824 O O . ALA A 1 110 ? -7.841 -0.989 -11.295 1.00 46.47 110 ALA A O 1
ATOM 825 N N . ARG A 1 111 ? -8.023 0.048 -13.258 1.00 47.81 111 ARG A N 1
ATOM 826 C CA . ARG A 1 111 ? -9.123 -0.791 -13.777 1.00 47.81 111 ARG A CA 1
ATOM 827 C C . ARG A 1 111 ? -8.560 -2.121 -14.294 1.00 47.81 111 ARG A C 1
ATOM 829 O O . ARG A 1 111 ? -8.621 -2.429 -15.490 1.00 47.81 111 ARG A O 1
ATOM 836 N N . ARG A 1 112 ? -7.915 -2.881 -13.412 1.00 46.28 112 ARG A N 1
ATOM 837 C CA . ARG A 1 112 ? -7.361 -4.204 -13.696 1.00 46.28 112 ARG A CA 1
ATOM 838 C C . ARG A 1 112 ? -8.097 -5.219 -12.831 1.00 46.28 112 ARG A C 1
ATOM 840 O O . ARG A 1 112 ? -7.520 -5.704 -11.875 1.00 46.28 112 ARG A O 1
ATOM 847 N N . GLY A 1 113 ? -9.357 -5.487 -13.189 1.00 52.38 113 GLY A N 1
ATOM 848 C CA . GLY A 1 113 ? -10.221 -6.561 -12.668 1.00 52.38 113 GLY A CA 1
ATOM 849 C C . GLY A 1 113 ? -10.548 -6.479 -11.177 1.00 52.38 113 GLY A C 1
ATOM 850 O O . GLY A 1 113 ? -11.692 -6.235 -10.821 1.00 52.38 113 GLY A O 1
ATOM 851 N N . ASP A 1 114 ? -9.515 -6.594 -10.342 1.00 65.94 114 ASP A N 1
ATOM 852 C CA . ASP A 1 114 ? -9.577 -6.891 -8.911 1.00 65.94 114 ASP A CA 1
ATOM 853 C C . ASP A 1 114 ? -8.620 -5.997 -8.091 1.00 65.94 114 ASP A C 1
ATOM 855 O O . ASP A 1 114 ? -8.265 -6.307 -6.959 1.00 65.94 114 ASP A O 1
ATOM 859 N N . GLN A 1 115 ? -8.121 -4.895 -8.657 1.00 69.00 115 GLN A N 1
ATOM 860 C CA . GLN A 1 115 ? -7.299 -3.920 -7.932 1.00 69.00 115 GLN A CA 1
ATOM 861 C C . GLN A 1 115 ? -8.083 -2.626 -7.740 1.00 69.00 115 GLN A C 1
ATOM 863 O O . GLN A 1 115 ? -8.571 -2.044 -8.703 1.00 69.00 115 GLN A O 1
ATOM 868 N N . LEU A 1 116 ? -8.193 -2.169 -6.494 1.00 69.00 116 LEU A N 1
ATOM 869 C CA . LEU A 1 116 ? -8.876 -0.920 -6.147 1.00 69.00 116 LEU A CA 1
ATOM 870 C C . LEU A 1 116 ? -7.895 0.250 -6.093 1.00 69.00 116 LEU A C 1
ATOM 872 O O . LEU A 1 116 ? -8.204 1.351 -6.542 1.00 69.00 116 LEU A O 1
ATOM 876 N N . ILE A 1 117 ? -6.704 0.012 -5.540 1.00 75.00 117 ILE A N 1
ATOM 877 C CA . ILE A 1 117 ? -5.674 1.031 -5.321 1.00 75.00 117 ILE A CA 1
ATOM 878 C C . ILE A 1 117 ? -4.318 0.403 -5.635 1.00 75.00 117 ILE A C 1
ATOM 880 O O . ILE A 1 117 ? -4.064 -0.708 -5.183 1.00 75.00 117 ILE A O 1
ATOM 884 N N . HIS A 1 118 ? -3.461 1.113 -6.372 1.00 80.44 118 HIS A N 1
ATOM 885 C CA . HIS A 1 118 ? -2.064 0.748 -6.614 1.00 80.44 118 HIS A CA 1
ATOM 886 C C . HIS A 1 118 ? -1.180 1.987 -6.442 1.00 80.44 118 HIS A C 1
ATOM 888 O O . HIS A 1 118 ? -1.400 3.013 -7.096 1.00 80.44 118 HIS A O 1
ATOM 894 N N . LEU A 1 119 ? -0.183 1.902 -5.561 1.00 80.62 119 LEU A N 1
ATOM 895 C CA . LEU A 1 119 ? 0.773 2.981 -5.324 1.00 80.62 119 LEU A CA 1
ATOM 896 C C . LEU A 1 119 ? 2.175 2.440 -5.097 1.00 80.62 119 LEU A C 1
ATOM 898 O O . LEU A 1 119 ? 2.453 1.772 -4.101 1.00 80.62 119 LEU A O 1
ATOM 902 N N . GLY A 1 120 ? 3.091 2.795 -5.987 1.00 76.19 120 GLY A N 1
ATOM 903 C CA . GLY A 1 120 ? 4.457 2.318 -5.900 1.00 76.19 120 GLY A CA 1
ATOM 904 C C . GLY A 1 120 ? 5.279 2.581 -7.142 1.00 76.19 120 GLY A C 1
ATOM 905 O O . GLY A 1 120 ? 4.858 3.288 -8.051 1.00 76.19 120 GLY A O 1
ATOM 906 N N . ASP A 1 121 ? 6.493 2.052 -7.132 1.00 74.38 121 ASP A N 1
ATOM 907 C CA . ASP A 1 121 ? 7.341 1.962 -8.318 1.00 74.38 121 ASP A CA 1
ATOM 908 C C . ASP A 1 121 ? 7.560 0.487 -8.678 1.00 74.38 121 ASP A C 1
ATOM 910 O O . ASP A 1 121 ? 6.895 -0.404 -8.154 1.00 74.38 121 ASP A O 1
ATOM 914 N N . PHE A 1 122 ? 8.499 0.237 -9.588 1.00 68.62 122 PHE A N 1
ATOM 915 C CA . PHE A 1 122 ? 8.851 -1.108 -10.030 1.00 68.62 122 PHE A CA 1
ATOM 916 C C . PHE A 1 122 ? 9.549 -1.952 -8.950 1.00 68.62 122 PHE A C 1
ATOM 918 O O . PHE A 1 122 ? 9.631 -3.169 -9.105 1.00 68.62 122 PHE A O 1
ATOM 925 N N . GLU A 1 123 ? 10.076 -1.340 -7.883 1.00 70.12 123 GLU A N 1
ATOM 926 C CA . GLU A 1 123 ? 10.721 -2.072 -6.790 1.00 70.12 123 GLU A CA 1
ATOM 927 C C . GLU A 1 123 ? 9.736 -2.351 -5.666 1.00 70.12 123 GLU A C 1
ATOM 929 O O . GLU A 1 123 ? 9.645 -3.486 -5.211 1.00 70.12 123 GLU A O 1
ATOM 934 N N . THR A 1 124 ? 8.988 -1.3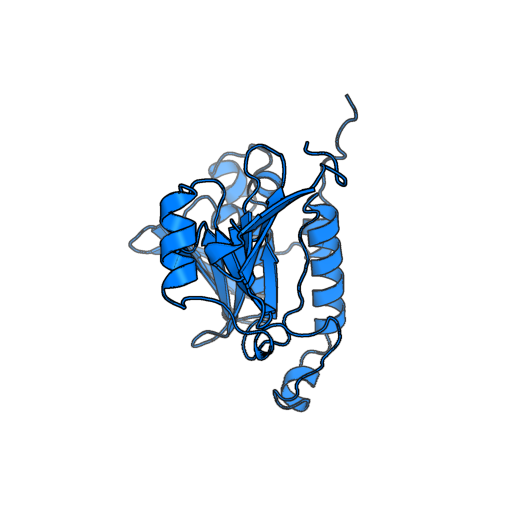41 -5.231 1.00 79.44 124 THR A N 1
ATOM 935 C CA . THR A 1 124 ? 8.068 -1.457 -4.105 1.00 79.44 124 THR A CA 1
ATOM 936 C C . THR A 1 124 ? 6.741 -0.779 -4.408 1.00 79.44 124 THR A C 1
ATOM 938 O O . THR A 1 124 ? 6.687 0.431 -4.675 1.00 79.44 124 THR A O 1
ATOM 941 N N . TRP A 1 125 ? 5.655 -1.539 -4.268 1.00 87.06 125 TRP A N 1
ATOM 942 C CA . TRP A 1 125 ? 4.295 -1.038 -4.423 1.00 87.06 125 TRP A CA 1
ATOM 943 C C . TRP A 1 125 ? 3.322 -1.613 -3.405 1.00 87.06 125 TRP A C 1
ATOM 945 O O . TRP A 1 125 ? 3.527 -2.691 -2.851 1.00 87.06 125 TRP A O 1
ATOM 955 N N . HIS A 1 126 ? 2.261 -0.857 -3.159 1.00 88.25 126 HIS A N 1
ATOM 956 C CA . HIS A 1 126 ? 1.170 -1.206 -2.271 1.00 88.25 126 HIS A CA 1
ATOM 957 C C . HIS A 1 126 ? -0.113 -1.323 -3.076 1.00 88.25 126 HIS A C 1
ATOM 959 O O . HIS A 1 126 ? -0.398 -0.456 -3.905 1.00 88.25 126 HIS A O 1
ATOM 965 N N . ASP A 1 127 ? -0.887 -2.362 -2.786 1.00 89.06 127 ASP A N 1
ATOM 966 C CA . ASP A 1 127 ? -2.157 -2.631 -3.444 1.00 89.06 127 ASP A CA 1
ATOM 967 C C . ASP A 1 127 ? -3.282 -2.742 -2.418 1.00 89.06 127 ASP A C 1
ATOM 969 O O . ASP A 1 1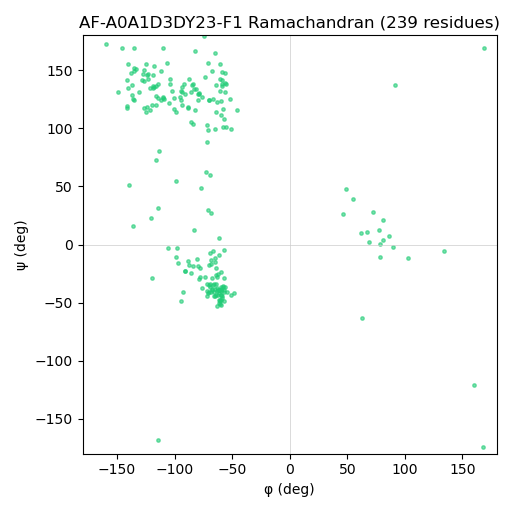27 ? -3.079 -3.286 -1.331 1.00 89.06 127 ASP A O 1
ATOM 973 N N . VAL A 1 128 ? -4.481 -2.301 -2.792 1.00 88.31 128 VAL A N 1
ATOM 974 C CA . VAL A 1 128 ? -5.726 -2.717 -2.133 1.00 88.31 128 VAL A CA 1
ATOM 975 C C . VAL A 1 128 ? -6.525 -3.557 -3.111 1.00 88.31 128 VAL A C 1
ATOM 977 O O . VAL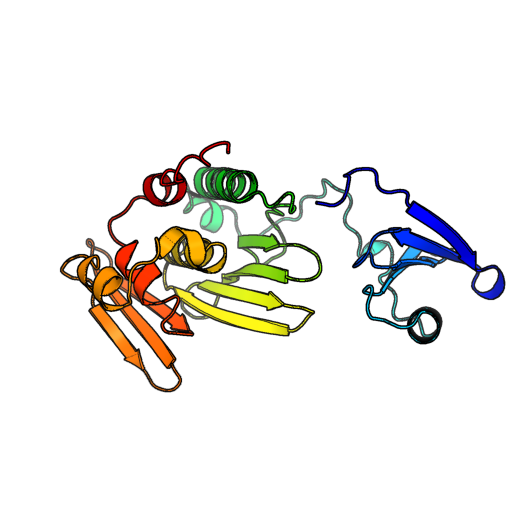 A 1 128 ? -6.808 -3.115 -4.225 1.00 88.31 128 VAL A O 1
ATOM 980 N N . VAL A 1 129 ? -6.870 -4.772 -2.698 1.00 88.56 129 VAL A N 1
ATOM 981 C CA . VAL A 1 129 ? -7.558 -5.765 -3.531 1.00 88.56 129 VAL A CA 1
ATOM 982 C C . VAL A 1 129 ? -8.726 -6.391 -2.768 1.00 88.56 129 VAL A C 1
ATOM 984 O O . VAL A 1 129 ? -8.638 -6.483 -1.541 1.00 88.56 129 VAL A O 1
ATOM 987 N N . PRO A 1 130 ? -9.799 -6.845 -3.438 1.00 86.69 130 PRO A N 1
ATOM 988 C CA . PRO A 1 130 ? -10.797 -7.709 -2.824 1.00 86.69 130 PRO A CA 1
ATOM 989 C C . PRO A 1 130 ? -10.159 -8.983 -2.256 1.00 86.69 130 PRO A C 1
ATOM 991 O O . PRO A 1 130 ? -9.165 -9.499 -2.780 1.00 86.69 130 PRO A O 1
ATOM 994 N N . ALA A 1 131 ? -10.733 -9.476 -1.168 1.00 89.06 131 ALA A N 1
ATOM 995 C CA . ALA A 1 131 ? -10.362 -10.715 -0.499 1.00 89.06 131 ALA A CA 1
ATOM 996 C C . ALA A 1 131 ? -11.618 -11.374 0.090 1.00 89.06 131 ALA A C 1
ATOM 998 O O . ALA A 1 131 ? -12.679 -10.749 0.156 1.00 89.06 131 ALA A O 1
ATOM 999 N N . ASP A 1 132 ? -11.498 -12.621 0.540 1.00 87.00 132 ASP A N 1
ATOM 1000 C CA . ASP A 1 132 ? -12.610 -13.327 1.177 1.00 87.00 132 ASP A CA 1
ATOM 1001 C C . ASP A 1 132 ? -13.105 -12.538 2.398 1.00 87.00 132 ASP A C 1
ATOM 1003 O O . ASP A 1 132 ? -12.364 -12.300 3.352 1.00 87.00 132 ASP A O 1
ATOM 1007 N N . GLY A 1 133 ? -14.361 -12.086 2.342 1.00 85.88 133 GLY A N 1
ATOM 1008 C CA . GLY A 1 133 ? -14.982 -11.306 3.415 1.00 85.88 133 GLY A CA 1
ATOM 1009 C C . GLY A 1 133 ? -14.577 -9.828 3.487 1.00 85.88 133 GLY A C 1
ATOM 1010 O O . GLY A 1 133 ? -14.894 -9.179 4.482 1.00 85.88 133 GLY A O 1
ATOM 1011 N N . GLY A 1 134 ? -13.906 -9.273 2.469 1.00 89.81 134 GLY A N 1
ATOM 1012 C CA . GLY A 1 134 ? -13.603 -7.841 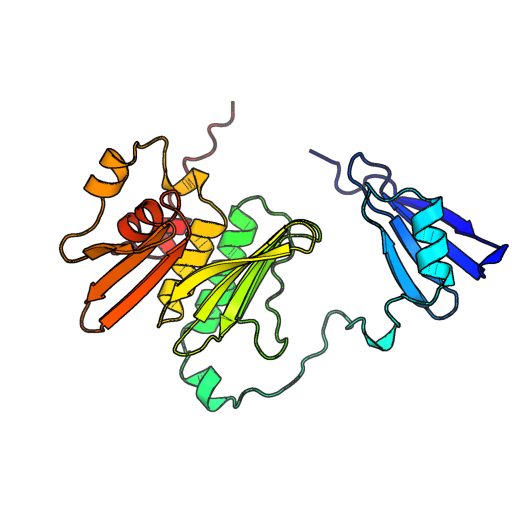2.419 1.00 89.81 134 GLY A CA 1
ATOM 1013 C C . GLY A 1 134 ? -12.459 -7.480 1.477 1.00 89.81 134 GLY A C 1
ATOM 1014 O O . GLY A 1 134 ? -12.516 -7.711 0.270 1.00 89.81 134 GLY A O 1
ATOM 1015 N N . TYR A 1 135 ? -11.416 -6.869 2.034 1.00 91.44 135 TYR A N 1
ATOM 1016 C CA . TYR A 1 135 ? -10.304 -6.281 1.295 1.00 91.44 135 TYR A CA 1
ATOM 1017 C C . TYR A 1 135 ? -8.970 -6.604 1.964 1.00 91.44 135 TYR A C 1
ATOM 1019 O O . TYR A 1 135 ? -8.875 -6.669 3.188 1.00 91.44 135 TYR A O 1
ATOM 1027 N N . ALA A 1 136 ? -7.917 -6.751 1.165 1.00 93.19 136 ALA A N 1
ATOM 1028 C CA . ALA A 1 136 ? -6.551 -6.935 1.633 1.00 93.19 136 ALA A CA 1
ATOM 1029 C C . ALA A 1 136 ? -5.660 -5.783 1.168 1.00 93.19 136 ALA A C 1
ATOM 1031 O O . ALA A 1 136 ? -5.671 -5.409 -0.008 1.00 93.19 136 ALA A O 1
ATOM 1032 N N . VAL A 1 137 ? -4.836 -5.274 2.083 1.00 92.94 137 VAL A N 1
ATOM 1033 C CA . VAL A 1 137 ? -3.733 -4.368 1.756 1.00 92.94 137 VAL A CA 1
ATOM 1034 C C . VAL A 1 137 ? -2.481 -5.211 1.575 1.00 92.94 137 VAL A C 1
ATOM 1036 O O . VAL A 1 137 ? -2.065 -5.922 2.490 1.00 92.94 137 VAL A O 1
ATOM 1039 N N . ARG A 1 138 ? -1.872 -5.159 0.395 1.00 93.69 138 ARG A N 1
ATOM 1040 C CA . ARG A 1 138 ? -0.650 -5.899 0.064 1.00 93.69 138 ARG A CA 1
ATOM 1041 C C . ARG A 1 138 ? 0.502 -4.931 -0.118 1.00 93.69 138 ARG A C 1
ATOM 1043 O O . ARG A 1 138 ? 0.308 -3.811 -0.576 1.00 93.69 138 A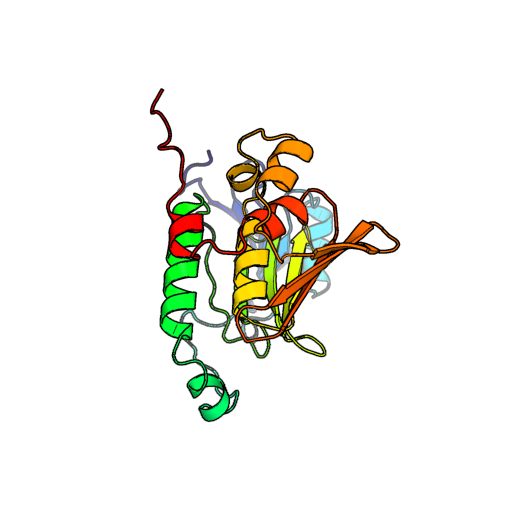RG A O 1
ATOM 1050 N N . VAL A 1 139 ? 1.703 -5.389 0.199 1.00 91.19 139 VAL A N 1
ATOM 1051 C CA . VAL A 1 139 ? 2.934 -4.767 -0.286 1.00 91.19 139 VAL A CA 1
ATOM 1052 C C . VAL A 1 139 ? 3.681 -5.786 -1.113 1.00 91.19 139 VAL A C 1
ATOM 1054 O O . VAL A 1 139 ? 3.825 -6.941 -0.707 1.00 91.19 139 VAL A O 1
ATOM 1057 N N . THR A 1 140 ? 4.164 -5.351 -2.262 1.00 88.94 140 THR A N 1
ATOM 1058 C CA . THR A 1 140 ? 5.157 -6.084 -3.023 1.00 88.94 140 THR A CA 1
ATOM 1059 C C . THR A 1 140 ? 6.461 -5.330 -2.951 1.00 88.94 140 THR A C 1
ATOM 1061 O O . THR A 1 140 ? 6.498 -4.142 -3.249 1.00 88.94 140 THR A O 1
ATOM 1064 N N . ASP A 1 141 ? 7.515 -6.021 -2.541 1.00 86.31 141 ASP A N 1
ATOM 1065 C CA . ASP A 1 141 ? 8.873 -5.499 -2.502 1.00 86.31 141 ASP A CA 1
ATOM 1066 C C . ASP A 1 141 ? 9.788 -6.453 -3.271 1.00 86.31 141 ASP A C 1
ATOM 1068 O O . ASP A 1 141 ? 9.896 -7.639 -2.948 1.00 86.31 141 ASP A O 1
ATOM 1072 N N . ARG A 1 142 ? 10.393 -5.949 -4.347 1.00 81.12 142 ARG A N 1
ATOM 1073 C CA . ARG A 1 142 ? 11.288 -6.666 -5.265 1.00 81.12 142 ARG A CA 1
ATOM 1074 C C . ARG A 1 142 ? 10.707 -8.006 -5.722 1.00 81.12 142 ARG A C 1
ATOM 1076 O O . ARG A 1 142 ? 11.363 -9.044 -5.674 1.00 81.12 142 ARG A O 1
ATOM 1083 N N . GLY A 1 143 ? 9.439 -7.971 -6.136 1.00 83.00 143 GLY A N 1
ATOM 1084 C CA . GLY A 1 143 ? 8.692 -9.133 -6.626 1.00 83.00 143 GLY A CA 1
ATOM 1085 C C . GLY A 1 143 ? 8.162 -10.074 -5.539 1.00 83.00 143 GLY A C 1
ATOM 1086 O O . GLY A 1 143 ? 7.509 -11.060 -5.869 1.00 83.00 143 GLY A O 1
ATOM 1087 N N . ARG A 1 144 ? 8.400 -9.791 -4.252 1.00 86.25 144 ARG A N 1
ATOM 1088 C CA . ARG A 1 144 ? 7.827 -10.559 -3.140 1.00 86.25 144 ARG A CA 1
ATOM 1089 C C . ARG A 1 144 ? 6.614 -9.845 -2.577 1.00 86.25 144 ARG A C 1
ATOM 1091 O O . ARG A 1 144 ? 6.744 -8.775 -1.990 1.00 86.25 144 ARG A O 1
ATOM 1098 N N . THR A 1 145 ? 5.448 -10.457 -2.730 1.00 91.25 145 THR A N 1
ATOM 1099 C CA . THR A 1 145 ? 4.189 -9.927 -2.206 1.00 91.25 145 THR A CA 1
ATOM 1100 C C . THR A 1 145 ? 3.886 -10.509 -0.831 1.00 91.25 145 THR A C 1
ATOM 1102 O O . THR A 1 145 ? 3.993 -11.715 -0.621 1.00 91.25 145 THR A O 1
ATOM 1105 N N . ARG A 1 146 ? 3.459 -9.655 0.101 1.00 93.38 146 ARG A N 1
ATOM 1106 C CA . ARG A 1 146 ? 2.903 -10.054 1.400 1.00 93.38 146 ARG A CA 1
ATOM 1107 C C . ARG A 1 146 ? 1.654 -9.240 1.724 1.00 93.38 146 ARG A C 1
ATOM 1109 O O . ARG A 1 146 ? 1.545 -8.077 1.333 1.00 93.38 146 ARG A O 1
ATOM 1116 N N . VAL A 1 147 ? 0.724 -9.847 2.453 1.00 94.19 147 VAL A N 1
ATOM 1117 C CA . VAL A 1 147 ? -0.457 -9.159 2.991 1.00 94.19 147 VAL A CA 1
ATOM 1118 C C . VAL A 1 147 ? -0.032 -8.398 4.240 1.00 94.19 147 VAL A C 1
ATOM 1120 O O . VAL A 1 147 ? 0.646 -8.944 5.099 1.00 94.19 147 VAL A O 1
ATOM 1123 N N . LEU A 1 148 ? -0.374 -7.118 4.318 1.00 92.69 148 LEU A N 1
ATOM 1124 C CA . LEU A 1 148 ? -0.121 -6.287 5.493 1.00 92.69 148 LEU A CA 1
ATOM 1125 C C . LEU A 1 148 ? -1.276 -6.291 6.474 1.00 92.69 148 LEU A C 1
ATOM 1127 O O . LEU A 1 148 ? -1.075 -5.987 7.644 1.00 92.69 148 LEU A O 1
ATOM 1131 N N . GLY A 1 149 ? -2.461 -6.614 5.986 1.00 94.25 149 GLY A N 1
ATOM 1132 C CA . GLY A 1 149 ? -3.660 -6.709 6.779 1.00 94.25 149 GLY A CA 1
ATOM 1133 C C . GLY A 1 149 ? -4.890 -6.824 5.897 1.00 94.25 149 GLY A C 1
ATOM 1134 O O . GLY A 1 149 ? -4.819 -6.636 4.674 1.00 94.25 149 GLY A O 1
ATOM 1135 N N . THR A 1 150 ? -6.007 -7.143 6.528 1.00 95.19 150 THR A N 1
ATOM 1136 C CA . THR A 1 150 ? -7.317 -7.236 5.889 1.00 95.19 150 THR A CA 1
ATOM 1137 C C . THR A 1 150 ? -8.310 -6.341 6.602 1.00 95.19 150 THR A C 1
ATOM 1139 O O . THR A 1 150 ? -8.138 -6.025 7.774 1.00 95.19 150 THR A O 1
ATOM 1142 N N . ALA A 1 151 ? -9.347 -5.922 5.894 1.00 93.06 151 ALA A N 1
ATOM 1143 C CA . ALA A 1 151 ? -10.448 -5.168 6.460 1.00 93.06 151 ALA A CA 1
ATOM 1144 C C . ALA A 1 151 ? -11.759 -5.623 5.826 1.00 93.06 151 ALA A C 1
ATOM 1146 O O . ALA A 1 151 ? -11.816 -5.845 4.616 1.00 93.06 151 ALA A O 1
ATOM 1147 N N . THR A 1 152 ? -12.824 -5.711 6.617 1.00 89.69 152 THR A N 1
ATOM 1148 C CA . THR A 1 152 ? -14.165 -6.039 6.101 1.00 89.69 152 THR A CA 1
ATOM 1149 C C . THR A 1 152 ? -14.770 -4.911 5.263 1.00 89.69 152 THR A C 1
ATOM 1151 O O . THR A 1 152 ? -15.691 -5.141 4.482 1.00 89.69 152 THR A O 1
ATOM 1154 N N . ARG A 1 153 ? -14.235 -3.688 5.381 1.00 85.31 153 ARG A N 1
ATOM 1155 C CA . ARG A 1 153 ? -14.729 -2.484 4.703 1.00 85.31 153 ARG A CA 1
ATOM 1156 C C . ARG A 1 153 ? -13.642 -1.766 3.916 1.00 85.31 153 ARG A C 1
ATOM 1158 O O . ARG A 1 153 ? -12.470 -1.760 4.297 1.00 85.31 153 ARG A O 1
ATOM 1165 N N . VAL A 1 154 ? -14.050 -1.098 2.840 1.00 81.94 154 VAL A N 1
ATOM 1166 C CA . VAL A 1 154 ? -13.126 -0.398 1.937 1.00 81.94 154 VAL A CA 1
ATOM 1167 C C . VAL A 1 154 ? -12.506 0.837 2.592 1.00 81.94 154 VAL A C 1
ATOM 1169 O O . VAL A 1 154 ? -11.335 1.131 2.357 1.00 81.94 154 VAL A O 1
ATOM 1172 N N . GLU A 1 155 ? -13.241 1.540 3.457 1.00 81.81 155 GLU A N 1
ATOM 1173 C CA . GLU A 1 155 ? -12.727 2.715 4.171 1.00 81.81 155 GLU A CA 1
ATOM 1174 C C . GLU A 1 155 ? -11.587 2.342 5.122 1.00 81.81 155 GLU A C 1
ATOM 1176 O O . GLU A 1 155 ? -10.593 3.063 5.234 1.00 81.81 155 GLU A O 1
ATOM 1181 N N . ASP A 1 156 ? -11.704 1.187 5.767 1.00 87.88 156 ASP A N 1
ATOM 1182 C CA . ASP A 1 156 ? -10.701 0.681 6.696 1.00 87.88 156 ASP A CA 1
ATOM 1183 C C . ASP A 1 156 ? -9.493 0.122 5.954 1.00 87.88 156 ASP A C 1
ATOM 1185 O O . ASP A 1 156 ? -8.356 0.381 6.349 1.00 87.88 156 ASP A O 1
ATOM 1189 N N . ALA A 1 157 ? -9.715 -0.531 4.810 1.00 87.56 157 ALA A N 1
ATOM 1190 C CA . ALA A 1 157 ? -8.638 -0.899 3.898 1.00 87.56 157 ALA A CA 1
ATOM 1191 C C . ALA A 1 157 ? -7.872 0.339 3.401 1.00 87.56 157 ALA A C 1
ATOM 1193 O O . ALA A 1 157 ? -6.643 0.320 3.336 1.00 87.56 157 ALA A O 1
ATOM 1194 N N . ALA A 1 158 ? -8.571 1.440 3.107 1.00 82.88 158 ALA A N 1
ATOM 1195 C CA . ALA A 1 158 ? -7.944 2.699 2.717 1.00 82.88 158 ALA A CA 1
ATOM 1196 C C . ALA A 1 158 ? -7.126 3.317 3.863 1.00 82.88 158 ALA A C 1
ATOM 1198 O O . ALA A 1 158 ? -5.990 3.731 3.638 1.00 82.88 158 ALA A O 1
ATOM 1199 N N . ARG A 1 159 ? -7.646 3.338 5.099 1.00 83.44 159 ARG A N 1
ATOM 1200 C CA . ARG A 1 159 ? -6.881 3.776 6.286 1.00 83.44 159 ARG A CA 1
ATOM 1201 C C . ARG A 1 159 ? -5.632 2.923 6.496 1.00 83.44 159 ARG A C 1
ATOM 1203 O O . ARG A 1 159 ? -4.544 3.464 6.684 1.00 83.44 159 ARG A O 1
ATOM 1210 N N . LEU A 1 160 ? -5.777 1.602 6.408 1.00 87.19 160 LEU A N 1
ATOM 1211 C CA . LEU A 1 160 ? -4.677 0.651 6.546 1.00 87.19 160 LEU A CA 1
ATOM 1212 C C . LEU A 1 160 ? -3.629 0.868 5.456 1.00 87.19 160 LEU A C 1
ATOM 1214 O O . LEU A 1 160 ? -2.433 0.836 5.733 1.00 87.19 160 LEU A O 1
ATOM 1218 N N . PHE A 1 161 ? -4.068 1.157 4.235 1.00 86.12 161 PHE A N 1
ATOM 1219 C CA . PHE A 1 161 ? -3.197 1.516 3.129 1.00 86.12 161 PHE A CA 1
ATOM 1220 C C . PHE A 1 161 ? -2.419 2.813 3.388 1.00 86.12 161 PHE A C 1
ATOM 1222 O O . PHE A 1 161 ? -1.212 2.841 3.146 1.00 86.12 161 PHE A O 1
ATOM 1229 N N . VAL A 1 162 ? -3.055 3.862 3.928 1.00 80.56 162 VAL A N 1
ATOM 1230 C CA . VAL A 1 162 ? -2.353 5.104 4.313 1.00 80.56 162 VAL A CA 1
ATOM 1231 C C . VAL A 1 162 ? -1.275 4.806 5.357 1.00 80.56 162 VAL A C 1
ATOM 1233 O O . VAL A 1 162 ? -0.120 5.186 5.174 1.00 80.56 162 VAL A O 1
ATOM 1236 N N . VAL A 1 163 ? -1.622 4.047 6.400 1.00 82.56 163 VAL A N 1
ATOM 1237 C CA . VAL A 1 163 ? -0.675 3.637 7.449 1.00 82.56 163 VAL A CA 1
ATOM 1238 C C . VAL A 1 163 ? 0.467 2.795 6.879 1.00 82.56 163 VAL A C 1
ATOM 1240 O O . VAL A 1 163 ? 1.618 2.965 7.276 1.00 82.56 163 VAL A O 1
ATOM 1243 N N . ALA A 1 164 ? 0.176 1.904 5.931 1.00 84.06 164 ALA A N 1
ATOM 1244 C CA . ALA A 1 164 ? 1.177 1.070 5.278 1.00 84.06 164 ALA A CA 1
ATOM 1245 C C . ALA A 1 164 ? 2.165 1.884 4.434 1.00 84.06 164 ALA A C 1
ATOM 1247 O O . ALA A 1 164 ? 3.363 1.594 4.467 1.00 84.06 164 ALA A O 1
ATOM 1248 N N . CYS A 1 165 ? 1.669 2.890 3.710 1.00 77.56 165 CYS A N 1
ATOM 1249 C CA . CYS A 1 165 ? 2.489 3.749 2.862 1.00 77.56 165 CYS A CA 1
ATOM 1250 C C . CYS A 1 165 ? 3.340 4.734 3.672 1.00 77.56 165 CYS A C 1
ATOM 1252 O O . CYS A 1 165 ? 4.413 5.113 3.206 1.00 77.56 165 CYS A O 1
ATOM 1254 N N . ASP A 1 166 ? 2.887 5.131 4.867 1.00 72.50 166 ASP A N 1
ATOM 1255 C CA . ASP A 1 166 ? 3.496 6.237 5.610 1.00 72.50 166 ASP A CA 1
ATOM 1256 C C . ASP A 1 166 ? 3.610 5.999 7.127 1.00 72.50 166 ASP A C 1
ATOM 1258 O O . ASP A 1 166 ? 3.232 6.825 7.963 1.00 72.50 166 ASP A O 1
ATOM 1262 N N . VAL A 1 167 ? 4.176 4.847 7.502 1.00 56.78 167 VAL A N 1
ATOM 1263 C CA . VAL A 1 167 ? 4.467 4.494 8.906 1.00 56.78 167 VAL A CA 1
ATOM 1264 C C . VAL A 1 167 ? 5.199 5.622 9.673 1.00 56.78 167 VAL A C 1
ATOM 1266 O O . VAL A 1 167 ? 4.825 5.884 10.819 1.00 56.78 167 VAL A O 1
ATOM 1269 N N . PRO A 1 168 ? 6.200 6.335 9.105 1.00 53.03 168 PRO A N 1
ATOM 1270 C CA . PRO A 1 168 ? 6.918 7.383 9.834 1.00 53.03 168 PRO A CA 1
ATOM 1271 C C . PRO A 1 168 ? 6.072 8.619 10.173 1.00 53.03 168 PRO A C 1
ATOM 1273 O O . PRO A 1 168 ? 6.353 9.271 11.177 1.00 53.03 168 PRO A O 1
ATOM 1276 N N . LEU A 1 169 ? 5.047 8.957 9.378 1.00 51.22 169 LEU A N 1
ATOM 1277 C CA . LEU A 1 169 ? 4.207 10.135 9.642 1.00 51.22 169 LEU A CA 1
ATOM 1278 C C . LEU A 1 169 ? 3.175 9.919 10.752 1.00 51.22 169 LEU A C 1
ATOM 1280 O O . LEU A 1 169 ? 2.688 10.892 11.322 1.00 51.22 169 LEU A O 1
ATOM 1284 N N . HIS A 1 170 ? 2.827 8.674 11.074 1.00 53.56 170 HIS A N 1
ATOM 1285 C CA . HIS A 1 170 ? 1.810 8.395 12.093 1.00 53.56 170 HIS A CA 1
ATOM 1286 C C . HIS A 1 170 ? 2.376 8.080 13.469 1.00 53.56 170 HIS A C 1
ATOM 1288 O O . HIS A 1 170 ? 1.634 8.134 14.453 1.00 53.56 170 HIS A O 1
ATOM 1294 N N . THR A 1 171 ? 3.671 7.777 13.553 1.00 61.16 171 THR A N 1
ATOM 1295 C CA . THR A 1 171 ? 4.305 7.544 14.843 1.00 61.16 171 THR A CA 1
ATOM 1296 C C . THR A 1 171 ? 4.783 8.826 15.499 1.00 61.16 171 THR A C 1
ATOM 1298 O O . THR A 1 171 ? 4.831 8.813 16.710 1.00 61.16 171 THR A O 1
ATOM 1301 N N . ASP A 1 172 ? 5.075 9.937 14.804 1.00 65.94 172 ASP A N 1
ATOM 1302 C CA . ASP A 1 172 ? 5.543 11.205 15.426 1.00 65.94 172 ASP A CA 1
ATOM 1303 C C . ASP A 1 172 ? 6.663 11.010 16.488 1.00 65.94 172 ASP A C 1
ATOM 1305 O O . ASP A 1 172 ? 6.804 11.789 17.431 1.00 65.94 172 ASP A O 1
ATOM 1309 N N . GLY A 1 173 ? 7.454 9.932 16.388 1.00 69.88 173 GLY A N 1
ATOM 1310 C CA . GLY A 1 173 ? 8.426 9.541 17.423 1.00 69.88 173 GLY A CA 1
ATOM 1311 C C . GLY A 1 173 ? 7.817 9.072 18.757 1.00 69.88 173 GLY A C 1
ATOM 1312 O O . GLY A 1 173 ? 8.535 8.915 19.742 1.00 69.88 173 GLY A O 1
ATOM 1313 N N . LEU A 1 174 ? 6.507 8.851 18.810 1.00 74.38 174 LEU A N 1
ATOM 1314 C CA . LEU A 1 174 ? 5.794 8.257 19.930 1.00 74.38 174 LEU A CA 1
ATOM 1315 C C . LEU A 1 174 ? 6.249 6.818 20.134 1.00 74.38 174 LEU A C 1
ATOM 1317 O O . LEU A 1 174 ? 6.366 6.030 19.194 1.00 74.38 174 LEU A O 1
ATOM 1321 N N . SER A 1 175 ? 6.439 6.473 21.403 1.00 83.88 175 SER A N 1
ATOM 1322 C CA . SER A 1 175 ? 6.542 5.086 21.826 1.00 83.88 175 SER A CA 1
ATOM 1323 C C . SER A 1 175 ? 5.219 4.353 21.592 1.00 83.88 175 SER A C 1
ATOM 1325 O O . SER A 1 175 ? 4.159 4.969 21.454 1.00 83.88 175 SER A O 1
ATOM 1327 N N . GLU A 1 176 ? 5.262 3.024 21.632 1.00 82.44 176 GLU A N 1
ATOM 1328 C CA . GLU A 1 176 ? 4.061 2.186 21.617 1.00 82.44 176 GLU A CA 1
ATOM 1329 C C . GLU A 1 176 ? 3.036 2.630 22.674 1.00 82.44 176 GLU A C 1
ATOM 1331 O O . GLU A 1 176 ? 1.857 2.783 22.369 1.00 82.44 176 GLU A O 1
ATOM 1336 N N . ALA A 1 177 ? 3.486 2.934 23.896 1.00 85.50 177 ALA A N 1
ATOM 1337 C CA . ALA A 1 177 ? 2.623 3.452 24.957 1.00 85.50 177 ALA A CA 1
ATOM 1338 C C . ALA A 1 177 ? 1.940 4.776 24.565 1.00 85.50 177 ALA A C 1
ATOM 1340 O O . ALA A 1 177 ? 0.759 4.974 24.848 1.00 85.50 177 ALA A O 1
A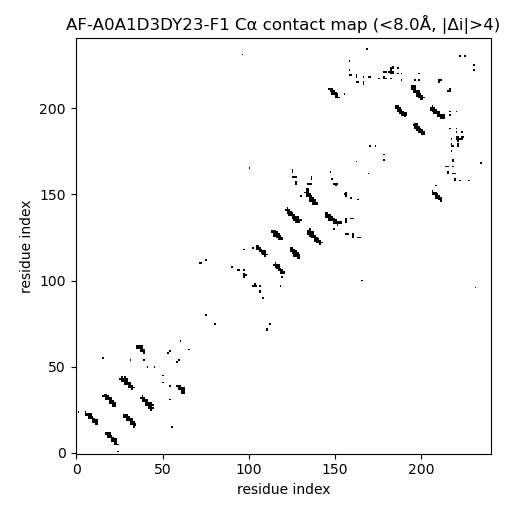TOM 1341 N N . GLY A 1 178 ? 2.660 5.664 23.870 1.00 86.00 178 GLY A N 1
ATOM 1342 C CA . GLY A 1 178 ? 2.105 6.912 23.347 1.00 86.00 178 GLY A CA 1
ATOM 1343 C C . GLY A 1 178 ? 1.059 6.692 22.251 1.00 86.00 178 GLY A C 1
ATOM 1344 O O . GLY A 1 178 ? 0.082 7.435 22.188 1.00 86.00 178 GLY A O 1
ATOM 1345 N N . LEU A 1 179 ? 1.228 5.662 21.418 1.00 83.56 179 LEU A N 1
ATOM 1346 C CA . LEU A 1 179 ? 0.231 5.274 20.418 1.00 83.56 179 LEU A CA 1
ATOM 1347 C C . LEU A 1 179 ? -0.997 4.628 21.067 1.00 83.56 179 LEU A C 1
ATOM 1349 O O . LEU A 1 179 ? -2.116 5.018 20.745 1.00 83.56 179 LEU A O 1
ATOM 1353 N N . ARG A 1 180 ? -0.802 3.716 22.028 1.00 85.25 180 ARG A N 1
ATOM 1354 C CA . ARG A 1 180 ? -1.890 3.090 22.797 1.00 85.25 180 ARG A CA 1
ATOM 1355 C C . ARG A 1 180 ? -2.753 4.129 23.511 1.00 85.25 180 ARG A C 1
ATOM 1357 O O . ARG A 1 180 ? -3.972 4.041 23.465 1.00 85.25 180 ARG A O 1
ATOM 1364 N N . ALA A 1 181 ? -2.136 5.158 24.091 1.00 86.88 181 ALA A N 1
ATOM 1365 C CA . ALA A 1 181 ? -2.851 6.253 24.750 1.00 86.88 181 ALA A CA 1
ATOM 1366 C C . ALA A 1 181 ? -3.711 7.110 23.797 1.00 86.88 181 ALA A C 1
ATOM 1368 O O . ALA A 1 181 ? -4.545 7.885 24.261 1.00 86.88 181 ALA A O 1
ATOM 1369 N N . ARG A 1 182 ? -3.508 7.002 22.476 1.00 85.81 182 ARG A N 1
ATOM 1370 C CA . ARG A 1 182 ? -4.296 7.698 21.445 1.00 85.81 182 ARG A CA 1
ATOM 1371 C C . ARG A 1 182 ? -5.394 6.828 20.832 1.00 85.81 182 ARG A C 1
ATOM 1373 O O . ARG A 1 182 ? -6.121 7.325 19.974 1.00 85.81 182 ARG A O 1
ATOM 1380 N N . ILE A 1 183 ? -5.503 5.558 21.223 1.00 86.62 183 ILE A N 1
ATOM 1381 C CA . ILE A 1 183 ? -6.572 4.680 20.747 1.00 86.62 183 ILE A CA 1
ATOM 1382 C C . ILE A 1 183 ? -7.905 5.203 21.302 1.00 86.62 183 ILE A C 1
ATOM 1384 O O . ILE A 1 183 ? -8.014 5.397 22.517 1.00 86.62 183 ILE A O 1
ATOM 1388 N N . PRO A 1 184 ? -8.908 5.472 20.447 1.00 87.12 184 PRO A N 1
ATOM 1389 C CA . PRO A 1 184 ? -10.220 5.902 20.910 1.00 87.12 184 PRO A CA 1
ATOM 1390 C C . PRO A 1 184 ? -10.859 4.876 21.848 1.00 87.12 184 PRO A C 1
ATOM 1392 O O . PRO A 1 184 ? -10.693 3.669 21.677 1.00 87.12 184 PRO A O 1
ATOM 1395 N N . ALA A 1 185 ? -11.653 5.354 22.806 1.00 87.69 185 ALA A N 1
ATOM 1396 C CA . ALA A 1 185 ? -12.484 4.468 23.610 1.00 87.69 185 ALA A CA 1
ATOM 1397 C C . ALA A 1 185 ? -13.438 3.664 22.703 1.00 87.69 185 ALA A C 1
ATOM 1399 O O . ALA A 1 185 ? -14.042 4.230 21.792 1.00 87.69 185 ALA A O 1
ATOM 1400 N N . GLY A 1 186 ? -13.573 2.361 22.965 1.00 87.00 186 GLY A N 1
ATOM 1401 C CA . GLY A 1 186 ? -14.395 1.450 22.157 1.00 87.00 186 GLY A CA 1
ATOM 1402 C C . GLY A 1 186 ? -13.692 0.849 20.935 1.00 87.00 186 GLY A C 1
ATOM 1403 O O . GLY A 1 186 ? -14.351 0.193 20.134 1.00 87.00 186 GLY A O 1
ATOM 1404 N N . VAL A 1 187 ? -12.383 1.077 20.783 1.00 90.50 187 VAL A N 1
ATOM 1405 C CA . VAL A 1 187 ? -11.529 0.326 19.857 1.00 90.50 187 VAL A CA 1
ATOM 1406 C C . VAL A 1 187 ? -10.760 -0.722 20.650 1.00 90.50 187 VAL A C 1
ATOM 1408 O O . VAL A 1 187 ? -9.919 -0.381 21.485 1.00 90.50 187 VAL A O 1
ATOM 1411 N N . ASP A 1 188 ? -11.012 -1.985 20.341 1.00 91.12 188 ASP A N 1
ATOM 1412 C CA . ASP A 1 188 ? -10.305 -3.117 20.917 1.00 91.12 188 ASP A CA 1
ATOM 1413 C C . ASP A 1 188 ? -9.153 -3.524 19.999 1.00 91.12 188 ASP A C 1
ATOM 1415 O O . ASP A 1 188 ? -9.311 -3.643 18.785 1.00 91.12 188 ASP A O 1
ATOM 1419 N N . VAL A 1 189 ? -7.972 -3.718 20.585 1.00 91.56 189 VAL A N 1
ATOM 1420 C CA . VAL A 1 189 ? -6.776 -4.197 19.884 1.00 91.56 189 VAL A CA 1
ATOM 1421 C C . VAL A 1 189 ? -6.270 -5.431 20.611 1.00 91.56 189 VAL A C 1
ATOM 1423 O O . VAL A 1 189 ? -5.817 -5.338 21.753 1.00 91.56 189 VAL A O 1
ATOM 1426 N N . ALA A 1 190 ? -6.325 -6.575 19.942 1.00 93.25 190 ALA A N 1
ATOM 1427 C CA . ALA A 1 190 ? -5.844 -7.847 20.457 1.00 93.25 190 ALA A CA 1
ATOM 1428 C C . ALA A 1 190 ? -4.722 -8.384 19.566 1.00 93.25 190 ALA A C 1
ATOM 1430 O O . ALA A 1 190 ? -4.822 -8.358 18.342 1.00 93.25 190 ALA A O 1
ATOM 1431 N N . GLU A 1 191 ? -3.651 -8.885 20.172 1.00 92.31 191 GLU A N 1
ATOM 1432 C CA . GLU A 1 191 ? -2.639 -9.648 19.445 1.00 92.31 191 GLU A CA 1
ATOM 1433 C C . GLU A 1 191 ? -3.100 -11.105 19.312 1.00 92.31 191 GLU A C 1
ATOM 1435 O O . GLU A 1 191 ? -3.578 -11.715 20.268 1.00 92.31 191 GLU A O 1
ATOM 1440 N N . SER A 1 192 ? -2.970 -11.643 18.109 1.00 88.62 192 SER A N 1
ATOM 1441 C CA . SER A 1 192 ? -3.169 -13.040 17.749 1.00 88.62 192 SER A CA 1
ATOM 1442 C C . SER A 1 192 ? -1.821 -13.676 17.398 1.00 88.62 192 SER A C 1
ATOM 1444 O O . SER A 1 192 ? -0.805 -12.992 17.232 1.00 88.62 192 SER A O 1
ATOM 1446 N N . ASP A 1 193 ? -1.804 -14.999 17.269 1.00 85.06 193 ASP A N 1
ATOM 1447 C CA . ASP A 1 193 ? -0.587 -15.756 17.006 1.00 85.06 193 ASP A CA 1
ATOM 1448 C C . ASP A 1 193 ? 0.130 -15.272 15.734 1.00 85.06 193 ASP A C 1
ATOM 1450 O O . ASP A 1 193 ? -0.474 -14.984 14.698 1.00 85.06 193 ASP A O 1
ATOM 1454 N N . GLY A 1 194 ? 1.462 -15.197 15.808 1.00 85.44 194 GLY A N 1
ATOM 1455 C CA . GLY A 1 194 ? 2.300 -14.819 14.667 1.00 85.44 194 GLY A CA 1
ATOM 1456 C C . GLY A 1 194 ? 2.403 -13.311 14.408 1.00 85.44 194 GLY A C 1
ATOM 1457 O O . GLY A 1 194 ? 2.754 -12.915 13.293 1.00 85.44 194 GLY A O 1
ATOM 1458 N N . GLY A 1 195 ? 2.124 -12.472 15.413 1.00 87.75 195 GLY A N 1
ATOM 1459 C CA . GLY A 1 195 ? 2.262 -11.014 15.314 1.00 87.75 195 GLY A CA 1
ATOM 1460 C C . GLY A 1 195 ? 1.189 -10.373 14.434 1.00 87.75 195 GLY A C 1
ATOM 1461 O O . GLY A 1 195 ? 1.437 -9.351 13.787 1.00 87.75 195 GLY A O 1
ATOM 1462 N N . VAL A 1 196 ? 0.016 -11.004 14.355 1.00 90.81 196 VAL A N 1
ATOM 1463 C CA . VAL A 1 196 ? -1.174 -10.454 13.704 1.00 90.81 196 VAL A CA 1
ATOM 1464 C C . VAL A 1 196 ? -2.022 -9.787 14.771 1.00 90.81 196 VAL A C 1
ATOM 1466 O O . VAL A 1 196 ? -2.368 -10.405 15.764 1.00 90.81 196 VAL A O 1
ATOM 1469 N N . PHE A 1 197 ? -2.390 -8.535 14.562 1.00 92.69 197 PHE A N 1
ATOM 1470 C CA . PHE A 1 197 ? -3.257 -7.789 15.459 1.00 92.69 197 PHE A CA 1
ATOM 1471 C C . PHE A 1 197 ? -4.660 -7.741 14.879 1.00 92.69 197 PHE A C 1
ATOM 1473 O O . PHE A 1 197 ? -4.826 -7.428 13.701 1.00 92.69 197 PHE A O 1
ATOM 1480 N N . VAL A 1 198 ? -5.653 -8.035 15.707 1.00 93.50 198 VAL A N 1
ATOM 1481 C CA . VAL A 1 198 ? -7.075 -7.900 15.406 1.00 93.50 198 VAL A CA 1
ATOM 1482 C C . VAL A 1 198 ? -7.565 -6.613 16.057 1.00 93.50 198 VAL A C 1
ATOM 1484 O O . VAL A 1 198 ? -7.338 -6.386 17.245 1.00 93.50 198 VAL A O 1
ATOM 1487 N N . ILE A 1 199 ? -8.182 -5.751 15.256 1.00 91.62 199 ILE A N 1
ATOM 1488 C CA . ILE A 1 199 ? -8.657 -4.430 15.656 1.00 91.62 199 ILE A CA 1
ATOM 1489 C C . ILE A 1 199 ? -10.147 -4.356 15.346 1.00 91.62 199 ILE A C 1
ATOM 1491 O O . ILE A 1 199 ? -10.547 -4.462 14.182 1.00 91.62 199 ILE A O 1
ATOM 1495 N N . GLU A 1 200 ? -10.954 -4.171 16.384 1.00 91.94 200 GLU A N 1
ATOM 1496 C CA . GLU A 1 200 ? -12.414 -4.176 16.302 1.00 91.94 200 GLU A CA 1
ATOM 1497 C C . GLU A 1 200 ? -12.992 -2.918 16.943 1.00 91.94 200 GLU A C 1
ATOM 1499 O O . GLU A 1 200 ? -12.481 -2.418 17.944 1.00 91.94 200 GLU A O 1
ATOM 1504 N N . TRP A 1 201 ? -14.046 -2.374 16.340 1.00 92.50 201 TRP A N 1
ATOM 1505 C CA . TRP A 1 201 ? -14.808 -1.259 16.902 1.00 92.50 201 TRP A CA 1
ATOM 1506 C C . TRP A 1 201 ? -16.199 -1.181 16.267 1.00 92.50 201 TRP A C 1
ATOM 1508 O O . TRP A 1 201 ? -16.504 -1.885 15.298 1.00 92.50 201 TRP A O 1
ATOM 1518 N N . THR A 1 202 ? -17.051 -0.307 16.806 1.00 86.75 202 THR A N 1
ATOM 1519 C CA . THR A 1 202 ? -18.366 -0.005 16.232 1.00 86.75 202 THR A CA 1
ATOM 1520 C C . THR A 1 202 ? -18.672 1.487 16.250 1.00 86.75 202 THR A C 1
ATOM 1522 O O . THR A 1 202 ? -18.421 2.172 17.239 1.00 86.75 202 THR A O 1
ATOM 1525 N N . ASP A 1 203 ? -19.230 1.993 15.156 1.00 82.81 203 ASP A N 1
ATOM 1526 C CA . ASP A 1 203 ? -19.806 3.341 15.037 1.00 82.81 203 ASP A CA 1
ATOM 1527 C C . ASP A 1 203 ? -21.300 3.290 14.649 1.00 82.81 203 ASP A C 1
ATOM 1529 O O . ASP A 1 203 ? -21.862 4.238 14.100 1.00 82.81 203 ASP A O 1
ATOM 1533 N N . GLY A 1 204 ? -21.947 2.157 14.946 1.00 83.50 204 GLY A N 1
ATOM 1534 C CA . GLY A 1 204 ? -23.238 1.758 14.377 1.00 83.50 204 GLY A CA 1
ATOM 1535 C C . GLY A 1 204 ? -23.091 0.699 13.277 1.00 83.50 204 GLY A C 1
ATOM 1536 O O . GLY A 1 204 ? -24.075 0.066 12.892 1.00 83.50 204 GLY A O 1
ATOM 1537 N N . GLN A 1 205 ? -21.867 0.458 12.808 1.00 84.69 205 GLN A N 1
ATOM 1538 C CA . GLN A 1 205 ? -21.481 -0.665 11.955 1.00 84.69 205 GLN A CA 1
ATOM 1539 C C . GLN A 1 205 ? -20.351 -1.449 12.637 1.00 84.69 205 GLN A C 1
ATOM 1541 O O . GLN A 1 205 ? -19.524 -0.858 13.321 1.00 84.69 205 GLN A O 1
ATOM 1546 N N . GLN A 1 206 ? -20.292 -2.772 12.463 1.00 87.19 206 GLN A N 1
ATOM 1547 C CA . GLN A 1 206 ? -19.176 -3.570 12.981 1.00 87.19 206 GLN A CA 1
ATOM 1548 C C . GLN A 1 206 ? -17.960 -3.445 12.056 1.00 87.19 206 GLN A C 1
ATOM 1550 O O . GLN A 1 206 ? -18.072 -3.647 10.843 1.00 87.19 206 GLN A O 1
ATOM 1555 N N . HIS A 1 207 ? -16.800 -3.159 12.641 1.00 91.75 207 HIS A N 1
ATOM 1556 C CA . HIS A 1 207 ? -15.522 -3.100 11.943 1.00 91.75 207 HIS A CA 1
ATOM 1557 C C . HIS A 1 207 ? -14.600 -4.210 12.429 1.00 91.75 207 HIS A C 1
ATOM 1559 O O . HIS A 1 207 ? -14.520 -4.477 13.627 1.00 91.75 207 HIS A O 1
ATOM 1565 N N . HIS A 1 208 ? -13.901 -4.837 11.486 1.00 92.69 208 HIS A N 1
ATOM 1566 C CA . HIS A 1 208 ? -12.924 -5.876 11.770 1.00 92.69 208 HIS A CA 1
ATOM 1567 C C . HIS A 1 208 ? -11.731 -5.703 10.834 1.00 92.69 208 HIS A C 1
ATOM 1569 O O . HIS A 1 208 ? -11.872 -5.752 9.605 1.00 92.69 208 HIS A O 1
ATOM 1575 N N . VAL A 1 209 ? -10.563 -5.471 11.427 1.00 92.88 209 VAL A N 1
ATOM 1576 C CA . VAL A 1 209 ? -9.311 -5.248 10.708 1.00 92.88 209 VAL A CA 1
ATOM 1577 C C . VAL A 1 209 ? -8.230 -6.136 11.292 1.00 92.88 209 VAL A C 1
ATOM 1579 O O . VAL A 1 209 ? -8.017 -6.153 12.500 1.00 92.88 209 V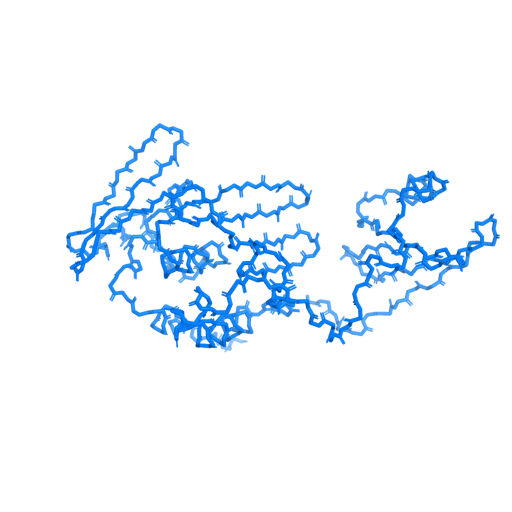AL A O 1
ATOM 1582 N N . THR A 1 210 ? -7.508 -6.837 10.426 1.00 94.44 210 THR A N 1
ATOM 1583 C CA . THR A 1 210 ? -6.282 -7.536 10.806 1.00 94.44 210 THR A CA 1
ATOM 1584 C C . THR A 1 210 ? -5.077 -6.750 10.318 1.00 94.44 210 THR A C 1
ATOM 1586 O O . THR A 1 210 ? -5.109 -6.179 9.229 1.00 94.44 210 THR A O 1
ATOM 1589 N N . VAL A 1 211 ? -4.003 -6.704 11.102 1.00 91.44 211 VAL A N 1
ATOM 1590 C CA . VAL A 1 211 ? -2.758 -6.011 10.746 1.00 91.44 211 VAL A CA 1
ATOM 1591 C C . VAL A 1 211 ? -1.565 -6.877 11.115 1.00 91.44 211 VAL A C 1
ATOM 1593 O O . VAL A 1 211 ? -1.446 -7.327 12.247 1.00 91.44 211 VAL A O 1
ATOM 1596 N N . GLN A 1 212 ? -0.645 -7.091 10.181 1.00 89.94 212 GLN A N 1
ATOM 1597 C CA . GLN A 1 212 ? 0.580 -7.838 10.437 1.00 89.94 212 GLN A CA 1
ATOM 1598 C C . GLN A 1 212 ? 1.695 -6.908 10.938 1.00 89.94 212 GLN A C 1
ATOM 1600 O O . GLN A 1 212 ? 2.169 -6.027 10.207 1.00 89.94 212 GLN A O 1
ATOM 1605 N N . GLY A 1 213 ? 2.157 -7.167 12.161 1.00 82.00 213 GLY A N 1
ATOM 1606 C CA . GLY A 1 213 ? 3.200 -6.419 12.856 1.00 82.00 213 GLY A CA 1
ATOM 1607 C C . GLY A 1 213 ? 2.667 -5.276 13.728 1.00 82.00 213 GLY A C 1
ATOM 1608 O O . GLY A 1 213 ? 1.819 -4.477 13.321 1.00 82.00 213 GLY A O 1
ATOM 1609 N N . ASP A 1 214 ? 3.248 -5.166 14.916 1.00 72.19 214 ASP A N 1
ATOM 1610 C CA . ASP A 1 214 ? 2.974 -4.163 15.952 1.00 72.19 214 ASP A CA 1
ATOM 1611 C C . ASP A 1 214 ? 3.163 -2.714 15.469 1.00 72.19 214 ASP A C 1
ATOM 1613 O O . ASP A 1 214 ? 2.338 -1.839 15.747 1.00 72.19 214 ASP A O 1
ATOM 1617 N N . TYR A 1 215 ? 4.192 -2.470 14.652 1.00 76.12 215 TYR A N 1
ATOM 1618 C CA . TYR A 1 215 ? 4.552 -1.162 14.097 1.00 76.12 215 TYR A CA 1
ATOM 1619 C C . TYR A 1 215 ? 3.472 -0.538 13.202 1.00 76.12 215 TYR A C 1
ATOM 1621 O O . TYR A 1 215 ? 3.595 0.624 12.813 1.00 76.12 215 TYR A O 1
ATOM 1629 N N . ARG A 1 216 ? 2.421 -1.290 12.858 1.00 77.31 216 ARG A N 1
ATOM 1630 C CA . ARG A 1 216 ? 1.278 -0.820 12.061 1.00 77.31 216 ARG A CA 1
ATOM 1631 C C . ARG A 1 216 ? -0.048 -0.922 12.794 1.00 77.31 216 ARG A C 1
ATOM 1633 O O . ARG A 1 216 ? -0.917 -0.093 12.538 1.00 77.31 216 ARG A O 1
ATOM 1640 N N . ALA A 1 217 ? -0.188 -1.875 13.713 1.00 81.62 217 ALA A N 1
ATOM 1641 C CA . ALA A 1 217 ? -1.419 -2.074 14.466 1.00 81.62 217 ALA A CA 1
ATOM 1642 C C . ALA A 1 217 ? -1.789 -0.836 15.296 1.00 81.62 217 ALA A C 1
ATOM 1644 O O . ALA A 1 217 ? -2.890 -0.305 15.166 1.00 81.62 217 ALA A O 1
ATOM 1645 N N . TYR A 1 218 ? -0.849 -0.309 16.085 1.00 84.38 218 TYR A N 1
ATOM 1646 C CA . TYR A 1 218 ? -1.125 0.841 16.952 1.00 84.38 218 TYR A CA 1
ATOM 1647 C C . TYR A 1 218 ? -1.305 2.165 16.198 1.00 84.38 218 TYR A C 1
ATOM 1649 O O . TYR A 1 218 ? -2.238 2.898 16.530 1.00 84.38 218 TYR A O 1
ATOM 1657 N N . PRO A 1 219 ? -0.503 2.493 15.163 1.00 82.44 219 PRO A N 1
ATOM 1658 C CA . PRO A 1 219 ? -0.788 3.651 14.317 1.00 82.44 219 PRO A CA 1
ATOM 1659 C C . PRO A 1 219 ? -2.147 3.565 13.618 1.00 82.44 219 PRO A C 1
ATOM 1661 O O . PRO A 1 219 ? -2.845 4.576 13.538 1.00 82.44 219 PRO A O 1
ATOM 1664 N N . PHE A 1 220 ? -2.545 2.371 13.158 1.00 84.56 220 PHE A N 1
ATOM 1665 C CA . PHE A 1 220 ? -3.877 2.153 12.599 1.00 84.56 220 PHE A CA 1
ATOM 1666 C C . PHE A 1 220 ? -4.966 2.392 13.645 1.00 84.56 220 PHE A C 1
ATOM 1668 O O . PHE A 1 220 ? -5.839 3.229 13.420 1.00 84.56 220 PHE A O 1
ATOM 1675 N N . ALA A 1 221 ? -4.882 1.745 14.809 1.00 80.56 221 ALA A N 1
ATOM 1676 C CA . ALA A 1 221 ? -5.875 1.891 15.870 1.00 80.56 221 ALA A CA 1
ATOM 1677 C C . ALA A 1 221 ? -6.013 3.351 16.340 1.00 80.56 221 ALA A C 1
ATOM 1679 O O . ALA A 1 221 ? -7.116 3.882 16.432 1.00 80.56 221 ALA A O 1
ATOM 1680 N N . ALA A 1 222 ? -4.892 4.052 16.531 1.00 82.94 222 ALA A N 1
ATOM 1681 C CA . ALA A 1 222 ? -4.877 5.471 16.890 1.00 82.94 222 ALA A CA 1
ATOM 1682 C C . ALA A 1 222 ? -5.384 6.397 15.765 1.00 82.94 222 ALA A C 1
ATOM 1684 O O . ALA A 1 222 ? -5.576 7.597 15.978 1.00 82.94 222 ALA A O 1
ATOM 1685 N N . SER A 1 223 ? -5.526 5.906 14.532 1.00 79.75 223 SER A N 1
ATOM 1686 C CA . SER A 1 223 ? -6.119 6.664 13.424 1.00 79.75 223 SER A CA 1
ATOM 1687 C C . SER A 1 223 ? -7.649 6.591 13.401 1.00 79.75 223 SER A C 1
ATOM 1689 O O . SER A 1 223 ? -8.285 7.463 12.806 1.00 79.75 223 SER A O 1
ATOM 1691 N N . ILE A 1 224 ? -8.246 5.604 14.077 1.00 80.44 224 ILE A N 1
ATOM 1692 C CA . ILE A 1 224 ? -9.701 5.452 14.164 1.00 80.44 224 ILE A CA 1
ATOM 1693 C C . ILE A 1 224 ? -10.301 6.696 14.838 1.00 80.44 224 ILE A C 1
ATOM 1695 O O . ILE A 1 224 ? -9.684 7.326 15.695 1.00 80.44 224 ILE A O 1
ATOM 1699 N N . GLY A 1 225 ? -11.474 7.129 14.374 1.00 71.69 225 GLY A N 1
ATOM 1700 C CA . GLY A 1 225 ? -12.109 8.379 14.812 1.00 71.69 225 GLY A CA 1
ATOM 1701 C C . GLY A 1 225 ? -11.535 9.652 14.176 1.00 71.69 225 GLY A C 1
ATOM 1702 O O . GLY A 1 225 ? -12.160 10.709 14.263 1.00 71.69 225 GLY A O 1
ATOM 1703 N N . ARG A 1 226 ? -10.400 9.578 13.466 1.00 77.62 226 ARG A N 1
ATOM 1704 C CA . ARG A 1 226 ? -9.936 10.671 12.600 1.00 77.62 226 ARG A CA 1
ATOM 1705 C C . ARG A 1 226 ? -10.538 10.522 11.205 1.00 77.62 226 ARG A C 1
ATOM 1707 O O . ARG A 1 226 ? -10.683 9.418 10.670 1.00 77.62 226 ARG A O 1
ATOM 1714 N N . SER A 1 227 ? -10.894 11.653 10.597 1.00 72.38 227 SER A N 1
ATOM 1715 C CA . SER A 1 227 ? -11.218 11.657 9.173 1.00 72.38 227 SER A CA 1
ATOM 1716 C C . SER A 1 227 ? -9.950 11.352 8.375 1.00 72.38 227 SER A C 1
ATOM 1718 O O . SER A 1 227 ? -8.845 11.715 8.783 1.00 72.38 227 SER A O 1
ATOM 1720 N N . LEU A 1 228 ? -10.102 10.717 7.211 1.00 63.16 228 LEU A N 1
ATOM 1721 C CA . LEU A 1 228 ? -8.983 10.559 6.279 1.00 63.16 228 LEU A CA 1
ATOM 1722 C C . LEU A 1 228 ? -8.363 11.928 5.959 1.00 63.16 228 LEU A C 1
ATOM 1724 O O . LEU A 1 228 ? -7.150 12.068 6.002 1.00 63.16 228 LEU A O 1
ATOM 1728 N N . ASP A 1 229 ? -9.180 12.968 5.768 1.00 59.75 229 ASP A N 1
ATOM 1729 C CA . ASP A 1 229 ? -8.702 14.335 5.526 1.00 59.75 229 ASP A CA 1
ATOM 1730 C C . ASP A 1 229 ? -7.830 14.865 6.688 1.00 59.75 229 ASP A C 1
ATOM 1732 O O . ASP A 1 229 ? -6.815 15.523 6.457 1.00 59.75 229 ASP A O 1
ATOM 1736 N N . ALA A 1 230 ? -8.152 14.524 7.942 1.00 68.56 230 ALA A N 1
ATOM 1737 C CA . ALA A 1 230 ? -7.311 14.840 9.096 1.00 68.56 230 ALA A CA 1
ATOM 1738 C C . ALA A 1 230 ? -5.994 14.047 9.078 1.00 68.56 230 ALA A C 1
ATOM 1740 O O . ALA A 1 230 ? -4.942 14.621 9.339 1.00 68.56 230 ALA A O 1
ATOM 1741 N N . MET A 1 231 ? -6.021 12.761 8.709 1.00 67.75 231 MET A N 1
ATOM 1742 C CA . MET A 1 231 ? -4.801 11.947 8.572 1.00 67.75 231 MET A CA 1
ATOM 1743 C C . MET A 1 231 ? -3.868 12.476 7.474 1.00 67.75 231 MET A C 1
ATOM 1745 O O . MET A 1 231 ? -2.649 12.444 7.627 1.00 67.75 231 MET A O 1
ATOM 1749 N N . LEU A 1 232 ? -4.439 12.972 6.375 1.00 63.47 232 LEU A N 1
ATOM 1750 C CA . LEU A 1 232 ? -3.700 13.495 5.225 1.00 63.47 232 LEU A CA 1
ATOM 1751 C C . LEU A 1 232 ? -3.160 14.914 5.453 1.00 63.47 232 LEU A C 1
ATOM 1753 O O . LEU A 1 232 ? -2.133 15.286 4.884 1.00 63.47 232 LEU A O 1
ATOM 1757 N N . SER A 1 233 ? -3.845 15.716 6.272 1.00 64.06 233 SER A N 1
ATOM 1758 C CA . SER A 1 233 ? -3.496 17.121 6.521 1.00 64.06 233 SER A CA 1
ATOM 1759 C C . SER A 1 233 ? -2.489 17.327 7.654 1.00 64.06 233 SER A C 1
ATOM 1761 O O . SER A 1 233 ? -1.843 18.375 7.683 1.00 64.06 233 SER A O 1
ATOM 1763 N N . THR A 1 234 ? -2.270 16.346 8.540 1.00 59.31 234 THR A N 1
ATOM 1764 C CA . THR A 1 234 ? -1.329 16.434 9.680 1.00 59.31 234 THR A CA 1
ATOM 1765 C C . THR A 1 234 ? 0.149 16.431 9.294 1.00 59.31 234 THR A C 1
ATOM 1767 O O . THR A 1 234 ? 0.997 16.013 10.076 1.00 59.31 234 THR A O 1
ATOM 1770 N N . ARG A 1 235 ? 0.521 16.933 8.114 1.00 56.03 235 ARG A N 1
ATOM 1771 C CA . ARG A 1 235 ? 1.936 17.123 7.828 1.00 56.03 235 ARG A CA 1
ATOM 1772 C C . ARG A 1 235 ? 2.538 18.134 8.793 1.00 56.03 235 ARG A C 1
ATOM 1774 O O . ARG A 1 235 ? 2.138 19.300 8.749 1.00 56.03 235 ARG A O 1
ATOM 1781 N N . PRO A 1 236 ? 3.580 17.767 9.559 1.00 51.31 236 PRO A N 1
ATOM 1782 C CA . PRO A 1 236 ? 4.468 18.780 10.083 1.00 51.31 236 PRO A CA 1
ATOM 1783 C C . PRO A 1 236 ? 5.037 19.490 8.859 1.00 51.31 236 PRO A C 1
ATOM 1785 O O . PRO A 1 236 ? 5.745 18.888 8.045 1.00 51.31 236 PRO A O 1
ATOM 1788 N N . GLY A 1 237 ? 4.644 20.755 8.676 1.00 48.44 237 GLY A N 1
ATOM 1789 C CA . GLY A 1 237 ? 5.190 21.609 7.637 1.00 48.44 237 GLY A CA 1
ATOM 1790 C C . GLY A 1 237 ? 6.696 21.435 7.675 1.00 48.44 237 GLY A C 1
ATOM 1791 O O . GLY A 1 237 ? 7.318 21.687 8.707 1.00 48.44 237 GLY A O 1
ATOM 1792 N N . ARG A 1 238 ? 7.253 20.894 6.586 1.00 44.31 238 ARG A N 1
ATOM 1793 C CA . ARG A 1 238 ? 8.684 20.665 6.416 1.00 44.31 238 ARG A CA 1
ATOM 1794 C C . ARG A 1 238 ? 9.335 22.004 6.742 1.00 44.31 238 ARG A C 1
ATOM 1796 O O . ARG A 1 238 ? 9.264 22.917 5.920 1.00 44.31 238 ARG A O 1
ATOM 1803 N N . ARG A 1 239 ? 9.864 22.173 7.963 1.00 40.72 239 ARG A N 1
ATOM 1804 C CA . ARG A 1 239 ? 10.612 23.376 8.328 1.00 40.72 239 ARG A CA 1
ATOM 1805 C C . ARG A 1 239 ? 11.720 23.427 7.292 1.00 40.72 239 ARG A C 1
ATOM 1807 O O . ARG A 1 239 ? 12.580 22.549 7.292 1.00 40.72 239 ARG A O 1
ATOM 1814 N N . ARG A 1 240 ? 11.620 24.370 6.351 1.00 39.69 240 ARG A N 1
ATOM 1815 C CA . ARG A 1 240 ? 12.703 24.684 5.426 1.00 39.69 240 ARG A CA 1
ATOM 1816 C C . ARG A 1 240 ? 13.871 25.074 6.329 1.00 39.69 240 ARG A C 1
ATOM 1818 O O . ARG A 1 240 ? 13.822 26.130 6.952 1.00 39.69 240 ARG A O 1
ATOM 1825 N N . ARG A 1 241 ? 14.800 24.143 6.522 1.00 42.72 241 ARG A N 1
ATOM 1826 C CA . ARG A 1 241 ? 16.150 24.456 6.972 1.00 42.72 241 ARG A CA 1
ATOM 1827 C C . ARG A 1 241 ? 16.938 24.864 5.744 1.00 42.72 241 ARG A C 1
ATOM 1829 O O . ARG A 1 241 ? 16.700 24.232 4.688 1.00 42.72 241 ARG A O 1
#

Solvent-accessible surface area (backbone atoms only — not comparable to full-atom values): 13979 Å² total; per-residue (Å²): 135,82,66,97,77,60,57,71,46,78,45,81,35,77,95,69,52,27,36,36,43,30,43,79,50,95,79,35,36,37,38,39,36,37,77,80,56,24,34,33,79,36,57,52,87,56,56,70,72,59,48,49,52,44,49,74,70,63,70,44,50,50,50,89,76,59,77,65,96,82,78,84,74,86,78,76,64,61,70,73,60,54,76,41,84,56,46,74,57,49,54,51,49,50,47,50,47,40,60,64,73,69,43,91,41,63,69,45,75,41,84,58,97,59,41,71,41,39,46,35,58,94,51,44,31,36,36,33,27,73,42,95,80,32,27,32,27,34,39,32,50,73,87,47,73,45,75,46,27,36,13,55,43,71,71,54,29,50,53,48,42,53,44,69,76,39,50,75,76,63,40,78,86,49,51,70,69,57,32,57,73,48,39,45,90,73,56,50,78,43,83,46,86,91,51,31,27,43,39,37,36,68,87,93,53,87,46,51,32,40,23,55,36,70,87,48,37,40,49,44,47,35,42,53,95,54,52,68,69,56,69,70,61,68,63,76,74,78,75,85,122

pLDDT: mean 75.87, std 18.23, range [34.03, 96.5]

Mean predicted aligned error: 14.14 Å

Nearest PDB structures (foldseek):
  3eb8-assembly3_B-2  TM=5.912E-01  e=1.342E+00  Shigella flexneri
  7f1t-assembly1_A  TM=2.451E-01  e=1.416E+00  Homo sapiens
  9etf-assembly1_B  TM=2.000E-01  e=3.326E-01  Gallus gallus
  7pgu-assembly1_N  TM=2.056E-01  e=1.205E+00  Homo sapiens
  3vne-assembly1_A  TM=2.025E-01  e=4.862E+00  Sudan ebolavirus

Organism: NCBI:txid1306406

Foldseek 3Di:
DDDPPQDWDWDDDPVQQWIWTWRPDVFIWIWIAHPQRWIDIGTPPDDPVVSVVCVVVVVTHGPVNDDDVPDDDDDDPVVVVVVPPPLVVLLVLVVLLCVLVVNPWDFPCDPPPFWRTWTDDPAKIWTWGDDVQCIWIWMDGRNDIDTFKTKNYPVLSSLLNSCVVCLPLLCVVPDLVRLVVLQDPQWDWDADPQQKIWIWGDPPDTITMIGHHSSRRSSSRSCPPPDSVRVSPPDPPPPPD

Secondary structure (DSSP, 8-state):
---TTPPEEEEEEGGGTEEEEEESSTT--EEEEETTS-EEEE-TTS-HHHHHHHHHTT--B-GGGSPPTT-----S-HHHHHS-TTHHHHHHHHHHHHHHTT----EE---SSS-SEEEE-SSEEEEEEEETTEEEEEEEETTEEEEEEEESSHHHHHHHHHHHH-HHHHHTT--HHHHHTTSPTT-EEEEETTTEEEEEEESSSEEEEEEESHHHHHHHHTTTTS-HHHHHH--------